Protein AF-A0A3C0ABP6-F1 (afdb_monomer_lite)

Foldseek 3Di:
DDPPPPPPPPPVVVVVVCVVVVVVVVVVLVVQLVVLCVPPNPVSNVVSVVVVVVVVVLVVPDDPVLLQVLLVVLLVVLVVVPLVCLVVVLVVLLVCVVVVLVPPPPDPLVSLVVLVVSLVCSLVVSLVVSLVCSVVVVVVVCVVVVVVVVVVVPPRDPVSNVSSNVNSSVVSSVVSSVVSVVVSVVSSVVPDDPVCVVPVPDPDD

Secondary structure (DSSP, 8-state):
---------HHHHHHHHHHHHHHHHHHHHHHHHHHHHHHHTHHHHHHHHHHHHHHHHHHHT--HHHHHHHHHHHHHHHHHTTTTHHHHHHHHHHHHHHHHHTT-TT-HHHHHHHHHHHHHHHHHHHHHHHHHHHHHHHHHHHHHTTHHHHHTTS---HHHHHHHHHHHHHHHHHHHHHHHHHHHHHHHHHHS-GGGGGGGS----

pLDDT: mean 79.73, std 11.45, range [45.19, 94.5]

Radius of gyration: 25.11 Å; chains: 1; bounding box: 63×34×66 Å

Structure (mmCIF, N/CA/C/O backbone):
data_AF-A0A3C0ABP6-F1
#
_entry.id   AF-A0A3C0ABP6-F1
#
loop_
_atom_site.group_PDB
_atom_site.id
_atom_site.type_symbol
_atom_site.label_atom_id
_atom_site.label_alt_id
_atom_site.label_comp_id
_atom_site.label_asym_id
_atom_site.label_entity_id
_atom_site.label_seq_id
_atom_site.pdbx_PDB_ins_code
_atom_site.Cartn_x
_atom_site.Cartn_y
_atom_site.Cartn_z
_atom_site.occupancy
_atom_site.B_iso_or_equiv
_atom_site.auth_seq_id
_atom_site.auth_comp_id
_atom_site.auth_asym_id
_atom_site.auth_atom_id
_atom_site.pdbx_PDB_model_num
ATOM 1 N N . MET A 1 1 ? 37.207 -9.984 6.439 1.00 49.84 1 MET A N 1
ATOM 2 C CA . MET A 1 1 ? 35.940 -10.000 7.195 1.00 49.84 1 MET A CA 1
ATOM 3 C C . MET A 1 1 ? 35.280 -11.334 6.900 1.00 49.84 1 MET A C 1
ATOM 5 O O . MET A 1 1 ? 34.775 -11.505 5.799 1.00 49.84 1 MET A O 1
ATOM 9 N N . SER A 1 2 ? 35.429 -12.312 7.795 1.00 53.16 2 SER A N 1
ATOM 10 C CA . SER A 1 2 ? 34.732 -13.595 7.687 1.00 53.16 2 SER A CA 1
ATOM 11 C C . SER A 1 2 ? 33.245 -13.332 7.903 1.00 53.16 2 SER A C 1
ATOM 13 O O . SER A 1 2 ? 32.841 -12.839 8.953 1.00 53.16 2 SER A O 1
ATOM 15 N N . PHE A 1 3 ? 32.440 -13.570 6.872 1.00 58.81 3 PHE A N 1
ATOM 16 C CA . PHE A 1 3 ? 30.996 -13.638 7.028 1.00 58.81 3 PHE A CA 1
ATOM 17 C C . PHE A 1 3 ? 30.704 -14.966 7.717 1.00 58.81 3 PHE A C 1
ATOM 19 O O . PHE A 1 3 ? 30.681 -15.997 7.055 1.00 58.81 3 PHE A O 1
ATOM 26 N N . ASP A 1 4 ? 30.544 -14.941 9.037 1.00 69.81 4 ASP A N 1
ATOM 27 C CA . ASP A 1 4 ? 29.906 -16.031 9.768 1.00 69.81 4 ASP A CA 1
ATOM 28 C C . ASP A 1 4 ? 28.390 -15.833 9.631 1.00 69.81 4 ASP A C 1
ATOM 30 O O . ASP A 1 4 ? 27.839 -14.906 10.237 1.00 69.81 4 ASP A O 1
ATOM 34 N N . PRO A 1 5 ? 27.688 -16.621 8.793 1.00 69.69 5 PRO A N 1
ATOM 35 C CA . PRO A 1 5 ? 26.242 -16.546 8.712 1.00 69.69 5 PRO A CA 1
ATOM 36 C C . PRO A 1 5 ? 25.673 -17.084 10.022 1.00 69.69 5 PRO A C 1
ATOM 38 O O . PRO A 1 5 ? 25.589 -18.291 10.235 1.00 69.69 5 PRO A O 1
ATOM 41 N N . ILE A 1 6 ? 25.288 -16.174 10.914 1.00 73.44 6 ILE A N 1
ATOM 42 C CA . ILE A 1 6 ? 24.495 -16.512 12.092 1.00 73.44 6 ILE A CA 1
ATOM 43 C C . ILE A 1 6 ? 23.168 -17.058 11.542 1.00 73.44 6 ILE A C 1
ATOM 45 O O . ILE A 1 6 ? 22.459 -16.312 10.856 1.00 73.44 6 ILE A O 1
ATOM 49 N N . PRO A 1 7 ? 22.831 -18.343 11.750 1.00 75.12 7 PRO A N 1
ATOM 50 C CA . PRO A 1 7 ? 21.585 -18.886 11.236 1.00 75.12 7 PRO A CA 1
ATOM 51 C C . PRO A 1 7 ? 20.428 -18.097 11.853 1.00 75.12 7 PRO A C 1
ATOM 53 O O . PRO A 1 7 ? 20.346 -17.952 13.072 1.00 75.12 7 PRO A O 1
ATOM 56 N N . TYR A 1 8 ? 19.563 -17.537 11.004 1.00 72.38 8 TYR A N 1
ATOM 57 C CA . TYR A 1 8 ? 18.407 -16.771 11.456 1.00 72.38 8 TYR A CA 1
ATOM 58 C C . TYR A 1 8 ? 17.439 -17.711 12.173 1.00 72.38 8 TYR A C 1
ATOM 60 O O . TYR A 1 8 ? 16.709 -18.482 11.545 1.00 72.38 8 TYR A O 1
ATOM 68 N N . ASP A 1 9 ? 17.450 -17.657 13.501 1.00 82.94 9 ASP A N 1
ATOM 69 C CA . ASP A 1 9 ? 16.538 -18.431 14.324 1.00 82.94 9 ASP A CA 1
ATOM 70 C C . ASP A 1 9 ? 15.144 -17.786 14.298 1.00 82.94 9 ASP A C 1
ATOM 72 O O . ASP A 1 9 ? 14.801 -16.899 15.088 1.00 82.94 9 ASP A O 1
ATOM 76 N N . THR A 1 10 ? 14.343 -18.228 13.328 1.00 84.38 10 THR A N 1
ATOM 77 C CA . THR A 1 10 ? 12.947 -17.801 13.140 1.00 84.38 10 THR A CA 1
ATOM 78 C C . THR A 1 10 ? 12.107 -17.942 14.411 1.00 84.38 10 THR A C 1
ATOM 80 O O . THR A 1 10 ? 11.195 -17.142 14.628 1.00 84.38 10 THR A O 1
ATOM 83 N N . PHE A 1 11 ? 12.421 -18.918 15.270 1.00 86.50 11 PHE A N 1
ATOM 84 C CA . PHE A 1 11 ? 11.674 -19.182 16.493 1.00 86.50 11 PHE A CA 1
ATOM 85 C C . PHE A 1 11 ? 11.933 -18.103 17.549 1.00 86.50 11 PHE A C 1
ATOM 87 O O . PHE A 1 11 ? 10.991 -17.539 18.109 1.00 86.50 11 PHE A O 1
ATOM 94 N N . SER A 1 12 ? 13.201 -17.741 17.755 1.00 84.44 12 SER A N 1
ATOM 95 C CA . SER A 1 12 ? 13.585 -16.644 18.650 1.00 84.44 12 SER A CA 1
ATOM 96 C C . SER A 1 12 ? 13.002 -15.302 18.186 1.00 84.44 12 SER A C 1
ATOM 98 O O . SER A 1 12 ? 12.397 -14.565 18.972 1.00 84.44 12 SER A O 1
ATOM 100 N N . ALA A 1 13 ? 13.073 -15.014 16.882 1.00 85.94 13 ALA A N 1
ATOM 101 C CA . ALA A 1 13 ? 12.488 -13.803 16.306 1.00 85.94 13 ALA A CA 1
ATOM 102 C C . ALA A 1 13 ? 10.964 -13.722 16.519 1.00 85.94 13 ALA A C 1
ATOM 104 O O . ALA A 1 13 ? 10.437 -12.656 16.846 1.00 85.94 13 ALA A O 1
ATOM 105 N N . PHE A 1 14 ? 10.256 -14.848 16.392 1.00 89.25 14 PHE A N 1
ATOM 106 C CA . PHE A 1 14 ? 8.817 -14.917 16.637 1.00 89.25 14 PHE A CA 1
ATOM 107 C C . PHE A 1 14 ? 8.457 -14.625 18.104 1.00 89.25 14 PHE A C 1
ATOM 109 O O . PHE A 1 14 ? 7.512 -13.880 18.368 1.00 89.25 14 PHE A O 1
ATOM 116 N N . ILE A 1 15 ? 9.233 -15.136 19.065 1.00 89.25 15 ILE A N 1
ATOM 117 C CA . ILE A 1 15 ? 9.029 -14.862 20.499 1.00 89.25 15 ILE A CA 1
ATOM 118 C C . ILE A 1 15 ? 9.277 -13.381 20.823 1.00 89.25 15 ILE A C 1
ATOM 120 O O . ILE A 1 15 ? 8.501 -12.759 21.557 1.00 89.25 15 ILE A O 1
ATOM 124 N N . HIS A 1 16 ? 10.326 -12.782 20.255 1.00 89.31 16 HIS A N 1
ATOM 125 C CA . HIS A 1 16 ? 10.584 -11.350 20.412 1.00 89.31 16 HIS A CA 1
ATOM 126 C C . HIS A 1 16 ? 9.452 -10.501 19.827 1.00 89.31 16 HIS A C 1
ATOM 128 O O . HIS A 1 16 ? 8.981 -9.573 20.482 1.00 89.31 16 HIS A O 1
ATOM 134 N N . PHE A 1 17 ? 8.947 -10.859 18.646 1.00 88.69 17 PHE A N 1
ATOM 135 C CA . PHE A 1 17 ? 7.786 -10.194 18.062 1.00 88.69 17 PHE A CA 1
ATOM 136 C C . PHE A 1 17 ? 6.551 -10.307 18.967 1.00 88.69 17 PHE A C 1
ATOM 138 O O . PHE A 1 17 ? 5.893 -9.303 19.237 1.00 88.69 17 PHE A O 1
ATOM 145 N N . LEU A 1 18 ? 6.267 -11.502 19.496 1.00 91.94 18 LEU A N 1
ATOM 146 C CA . LEU A 1 18 ? 5.113 -11.742 20.361 1.00 91.94 18 LEU A CA 1
ATOM 147 C C . LEU A 1 18 ? 5.196 -10.959 21.680 1.00 91.94 18 LEU A C 1
ATOM 149 O O . LEU A 1 18 ? 4.185 -10.430 22.138 1.00 91.94 18 LEU A O 1
ATOM 153 N N . SER A 1 19 ? 6.384 -10.843 22.277 1.00 88.94 19 SER A N 1
ATOM 154 C CA . SER A 1 19 ? 6.569 -10.090 23.526 1.00 88.94 19 SER A CA 1
ATOM 155 C C . SER A 1 19 ? 6.447 -8.574 23.323 1.00 88.94 19 SER A C 1
ATOM 157 O O . SER A 1 19 ? 5.793 -7.893 24.119 1.00 88.94 19 SER A O 1
ATOM 159 N N . VAL A 1 20 ? 6.986 -8.036 22.224 1.00 91.75 20 VAL A N 1
ATOM 160 C CA . VAL A 1 20 ? 6.823 -6.618 21.860 1.00 91.75 20 VAL A CA 1
ATOM 161 C C . VAL A 1 20 ? 5.361 -6.312 21.536 1.00 91.75 20 VAL A C 1
ATOM 163 O O . VAL A 1 20 ? 4.801 -5.343 22.045 1.00 91.75 20 VAL A O 1
ATOM 166 N N . PHE A 1 21 ? 4.705 -7.167 20.752 1.00 90.81 21 PHE A N 1
ATOM 167 C CA . PHE A 1 21 ? 3.294 -7.003 20.415 1.00 90.81 21 PHE A CA 1
ATOM 168 C C .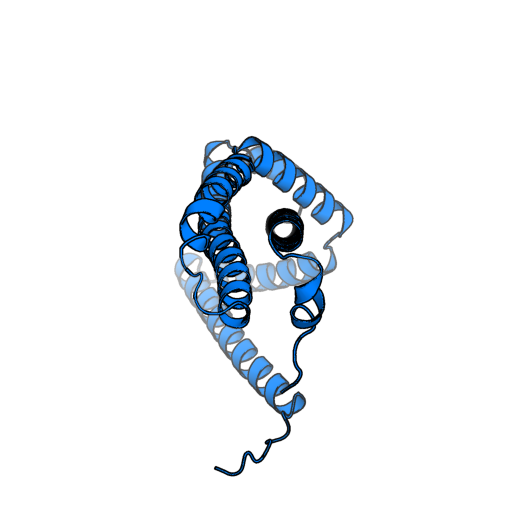 PHE A 1 21 ? 2.393 -7.100 21.655 1.00 90.81 21 PHE A C 1
ATOM 170 O O . PHE A 1 21 ? 1.531 -6.248 21.866 1.00 90.81 21 PHE A O 1
ATOM 177 N N . GLY A 1 22 ? 2.623 -8.096 22.515 1.00 89.00 22 GLY A N 1
ATOM 178 C CA . GLY A 1 22 ? 1.861 -8.295 23.747 1.00 89.00 22 GLY A CA 1
ATOM 179 C C . GLY A 1 22 ? 2.013 -7.141 24.739 1.00 89.00 22 GLY A C 1
ATOM 180 O O . GLY A 1 22 ? 1.020 -6.685 25.305 1.00 89.00 22 GLY A O 1
ATOM 181 N N . SER A 1 23 ? 3.229 -6.618 24.915 1.00 90.69 23 SER A N 1
ATOM 182 C CA . SER A 1 23 ? 3.469 -5.469 25.800 1.00 90.69 23 SER A CA 1
ATOM 183 C C . SER A 1 23 ? 2.834 -4.181 25.266 1.00 90.69 23 SER A C 1
ATOM 185 O O . SER A 1 23 ? 2.192 -3.459 26.031 1.00 90.69 23 SER A O 1
ATOM 187 N N . ALA A 1 24 ? 2.913 -3.924 23.957 1.00 89.81 24 ALA A N 1
ATOM 188 C CA . ALA A 1 24 ? 2.228 -2.795 23.330 1.00 89.81 24 ALA A CA 1
ATOM 189 C C . ALA A 1 24 ? 0.695 -2.902 23.453 1.00 89.81 24 ALA A C 1
ATOM 191 O O . ALA A 1 24 ? 0.032 -1.917 23.784 1.00 89.81 24 ALA A O 1
ATOM 192 N N . MET A 1 25 ? 0.131 -4.099 23.249 1.00 87.25 25 MET A N 1
ATOM 193 C CA . MET A 1 25 ? -1.303 -4.377 23.400 1.00 87.25 25 MET A CA 1
ATOM 194 C C . MET A 1 25 ? -1.778 -4.130 24.839 1.00 87.25 25 MET A C 1
ATOM 196 O O . MET A 1 25 ? -2.812 -3.493 25.047 1.00 87.25 25 MET A O 1
ATOM 200 N N . LEU A 1 26 ? -1.013 -4.586 25.838 1.00 88.12 26 LEU A N 1
ATOM 201 C CA . LEU A 1 26 ? -1.321 -4.350 27.251 1.00 88.12 26 LEU A CA 1
ATOM 202 C C . LEU A 1 26 ? -1.289 -2.862 27.599 1.00 88.12 26 LEU A C 1
ATOM 204 O O . LEU A 1 26 ? -2.214 -2.373 28.245 1.00 88.12 26 LEU A O 1
ATOM 208 N N . LEU A 1 27 ? -0.275 -2.128 27.134 1.00 90.44 27 LEU A N 1
ATOM 209 C CA . LEU A 1 27 ? -0.200 -0.680 27.334 1.00 90.44 27 LEU A CA 1
ATOM 210 C C . LEU A 1 27 ? -1.400 0.038 26.708 1.00 90.44 27 LEU A C 1
ATOM 212 O O . LEU A 1 27 ? -2.023 0.869 27.367 1.00 90.44 27 LEU A O 1
ATOM 216 N N . ALA A 1 28 ? -1.772 -0.311 25.476 1.00 86.50 28 ALA A N 1
ATOM 217 C CA . ALA A 1 28 ? -2.933 0.272 24.807 1.00 86.50 28 ALA A CA 1
ATOM 218 C C . ALA A 1 28 ? -4.247 -0.008 25.561 1.00 86.50 28 ALA A C 1
ATOM 220 O O . ALA A 1 28 ? -5.089 0.885 25.688 1.00 86.50 28 ALA A O 1
ATOM 221 N N . LEU A 1 29 ? -4.408 -1.219 26.104 1.00 86.94 29 LEU A N 1
ATOM 222 C CA . LEU A 1 29 ? -5.577 -1.604 26.897 1.00 86.94 29 LEU A CA 1
ATOM 223 C C . LEU A 1 29 ? -5.636 -0.822 28.213 1.00 86.94 29 LEU A C 1
ATOM 225 O O . LEU A 1 29 ? -6.688 -0.280 28.549 1.00 86.94 29 LEU A O 1
ATOM 229 N N . ILE A 1 30 ? -4.506 -0.694 28.917 1.00 86.75 30 ILE A N 1
ATOM 230 C CA . ILE A 1 30 ? -4.399 0.111 30.141 1.00 86.75 30 ILE A CA 1
ATOM 231 C C . ILE A 1 30 ? -4.773 1.568 29.853 1.00 86.75 30 ILE A C 1
ATOM 233 O O . ILE A 1 30 ? -5.582 2.143 30.578 1.00 86.75 30 ILE A O 1
ATOM 237 N N . VAL A 1 31 ? -4.255 2.154 28.769 1.00 88.75 31 VAL A N 1
ATOM 238 C CA . VAL A 1 31 ? -4.592 3.526 28.360 1.00 88.75 31 VAL A CA 1
ATOM 239 C C . VAL A 1 31 ? -6.088 3.662 28.064 1.00 88.75 31 VAL A C 1
ATOM 241 O O . VAL A 1 31 ? -6.717 4.591 28.568 1.00 88.75 31 VAL A O 1
ATOM 244 N N . CYS A 1 32 ? -6.688 2.733 27.313 1.00 83.81 32 CYS A N 1
ATOM 245 C CA . CYS A 1 32 ? -8.133 2.744 27.056 1.00 83.81 32 CYS A CA 1
ATOM 246 C C . CYS A 1 32 ? -8.958 2.631 28.342 1.00 83.81 32 CYS A C 1
ATOM 248 O O . CYS A 1 32 ? -9.973 3.313 28.470 1.00 83.81 32 CYS A O 1
ATOM 250 N N . LEU A 1 33 ? -8.526 1.810 29.301 1.00 84.94 33 LEU A N 1
ATOM 251 C CA . LEU A 1 33 ? -9.206 1.649 30.583 1.00 84.94 33 LEU A CA 1
ATOM 252 C C . LEU A 1 33 ? -9.116 2.935 31.411 1.00 84.94 33 LEU A C 1
ATOM 254 O O . LEU A 1 33 ? -10.135 3.408 31.906 1.00 84.94 33 LEU A O 1
ATOM 258 N N . ILE A 1 34 ? -7.934 3.553 31.491 1.00 85.38 34 ILE A N 1
ATOM 259 C CA . ILE A 1 34 ? -7.730 4.833 32.184 1.00 85.38 34 ILE A CA 1
ATOM 260 C C . ILE A 1 34 ? -8.599 5.929 31.554 1.00 85.38 34 ILE A C 1
ATOM 262 O O . ILE A 1 34 ? -9.354 6.597 32.259 1.00 85.38 34 ILE A O 1
ATOM 266 N N . VAL A 1 35 ? -8.554 6.090 30.228 1.00 86.19 35 VAL A N 1
ATOM 267 C CA . VAL A 1 35 ? -9.363 7.089 29.509 1.00 86.19 35 VAL A CA 1
ATOM 268 C C . VAL A 1 35 ? -10.859 6.810 29.675 1.00 86.19 35 VAL A C 1
ATOM 270 O O . VAL A 1 35 ? -11.640 7.738 29.898 1.00 86.19 35 VAL A O 1
ATOM 273 N N . GLY A 1 36 ? -11.272 5.543 29.614 1.00 82.00 36 GLY A N 1
ATOM 274 C CA . GLY A 1 36 ? -12.656 5.123 29.820 1.00 82.00 36 GLY A CA 1
ATOM 275 C C . GLY A 1 36 ? -13.165 5.465 31.220 1.00 82.00 36 GLY A C 1
ATOM 276 O O . GLY A 1 36 ? -14.252 6.026 31.359 1.00 82.00 36 GLY A O 1
ATOM 277 N N . VAL A 1 37 ? -12.358 5.207 32.252 1.00 86.75 37 VAL A N 1
ATOM 278 C CA . VAL A 1 37 ? -12.690 5.539 33.645 1.00 86.75 37 VAL A CA 1
ATOM 279 C C . VAL A 1 37 ? -12.765 7.052 33.854 1.00 86.75 37 VAL A C 1
ATOM 281 O O . VAL A 1 37 ? -13.718 7.526 34.467 1.00 86.75 37 VAL A O 1
ATOM 284 N N . ILE A 1 38 ? -11.819 7.823 33.306 1.00 86.50 38 ILE A N 1
ATOM 285 C CA . ILE A 1 38 ? -11.799 9.289 33.445 1.00 86.50 38 ILE A CA 1
ATOM 286 C C . ILE A 1 38 ? -13.002 9.937 32.746 1.00 86.50 38 ILE A C 1
ATOM 288 O O . ILE A 1 38 ? -13.596 10.869 33.280 1.00 86.50 38 ILE A O 1
ATOM 292 N N . THR A 1 39 ? -13.374 9.461 31.555 1.00 83.44 39 THR A N 1
ATOM 293 C CA . THR A 1 39 ? -14.432 10.096 30.748 1.00 83.44 39 THR A CA 1
ATOM 294 C C . THR A 1 39 ? -15.846 9.638 31.105 1.00 83.44 39 THR A C 1
ATOM 296 O O . THR A 1 39 ? -16.781 10.427 30.987 1.00 83.44 39 THR A O 1
ATOM 299 N N . ARG A 1 40 ? -16.035 8.373 31.512 1.00 78.69 40 ARG A N 1
ATOM 300 C CA . ARG A 1 40 ? -17.364 7.751 31.698 1.00 78.69 40 ARG A CA 1
ATOM 301 C C . ARG A 1 40 ? -17.573 7.100 33.071 1.00 78.69 40 ARG A C 1
ATOM 303 O O . ARG A 1 40 ? -18.635 6.520 33.310 1.00 78.69 40 ARG A O 1
ATOM 310 N N . GLY A 1 41 ? -16.598 7.182 33.979 1.00 82.19 41 GLY A N 1
ATOM 311 C CA . GLY A 1 41 ? -16.673 6.573 35.308 1.00 82.19 41 GLY A CA 1
ATOM 312 C C . GLY A 1 41 ? -16.725 5.042 35.252 1.00 82.19 41 GLY A C 1
ATOM 313 O O . GLY A 1 41 ? -16.055 4.408 34.440 1.00 82.19 41 GLY A O 1
ATOM 314 N N . THR A 1 42 ? -17.552 4.422 36.097 1.00 77.31 42 THR A N 1
ATOM 315 C CA . THR A 1 42 ? -17.663 2.951 36.210 1.00 77.31 42 THR A CA 1
ATOM 316 C C . THR A 1 42 ? -18.210 2.273 34.951 1.00 77.31 42 THR A C 1
ATOM 318 O O . THR A 1 42 ? -17.848 1.132 34.666 1.00 77.31 42 THR A O 1
ATOM 321 N N . LYS A 1 43 ? -19.011 2.984 34.144 1.00 79.62 43 LYS A N 1
ATOM 322 C CA . LYS A 1 43 ? -19.507 2.494 32.845 1.00 79.62 43 LYS A CA 1
ATOM 323 C C . LYS A 1 43 ? -18.402 2.395 31.788 1.00 79.62 43 LYS A C 1
ATOM 325 O O . LYS A 1 43 ? -18.514 1.606 30.857 1.00 79.62 43 LYS A O 1
ATOM 330 N N . GLY A 1 44 ? -17.308 3.142 31.950 1.00 76.31 44 GLY A N 1
ATOM 331 C CA . GLY A 1 44 ? -16.158 3.062 31.050 1.00 76.31 44 GLY A CA 1
ATOM 332 C C . GLY A 1 44 ? -15.463 1.699 31.087 1.00 76.31 44 GLY A C 1
ATOM 333 O O . GLY A 1 44 ? -14.974 1.239 30.062 1.00 76.31 44 GLY A O 1
ATOM 334 N N . ILE A 1 45 ? -15.472 1.014 32.236 1.00 78.94 45 ILE A N 1
ATOM 335 C CA . ILE A 1 45 ? -14.880 -0.326 32.364 1.00 78.94 45 ILE A CA 1
ATOM 336 C C . ILE A 1 45 ? -15.712 -1.348 31.583 1.00 78.94 45 ILE A C 1
ATOM 338 O O . ILE A 1 45 ? -15.162 -2.123 30.802 1.00 78.94 45 ILE A O 1
ATOM 342 N N . THR A 1 46 ? -17.039 -1.327 31.745 1.00 80.81 46 THR A N 1
ATOM 343 C CA . THR A 1 46 ? -17.934 -2.239 31.019 1.00 80.81 46 THR A CA 1
ATOM 344 C C . THR A 1 46 ? -17.893 -2.002 29.513 1.00 80.81 46 THR A C 1
ATOM 346 O O . THR A 1 46 ? -17.878 -2.969 28.757 1.00 80.81 46 THR A O 1
ATOM 349 N N . ASP A 1 47 ? -17.787 -0.742 29.077 1.00 80.25 47 ASP A N 1
ATOM 350 C CA . ASP A 1 47 ? -17.649 -0.391 27.659 1.00 80.25 47 ASP A CA 1
ATOM 351 C C . ASP A 1 47 ? -16.365 -0.980 27.051 1.00 80.25 47 ASP A C 1
ATOM 353 O O . ASP A 1 47 ? -16.399 -1.505 25.941 1.00 80.25 47 ASP A O 1
ATOM 357 N N . VAL A 1 48 ? -15.236 -0.943 27.772 1.00 81.06 48 VAL A N 1
ATOM 358 C CA . VAL A 1 48 ? -13.959 -1.508 27.297 1.00 81.06 48 VAL A CA 1
ATOM 359 C C . VAL A 1 48 ? -14.030 -3.033 27.191 1.00 81.06 48 VAL A C 1
ATOM 361 O O . VAL A 1 48 ? -13.626 -3.589 26.171 1.00 81.06 48 VAL A O 1
ATOM 364 N N . PHE A 1 49 ? -14.582 -3.721 28.195 1.00 81.94 49 PHE A N 1
ATOM 365 C CA . PHE A 1 49 ? -14.752 -5.179 28.139 1.00 81.94 49 PHE A CA 1
ATOM 366 C C . PHE A 1 49 ? -15.703 -5.611 27.018 1.00 81.94 49 PHE A C 1
ATOM 368 O O . PHE A 1 49 ? -15.414 -6.572 26.303 1.00 81.94 49 PHE A O 1
ATOM 375 N N . MET A 1 50 ? -16.804 -4.883 26.826 1.00 80.75 50 MET A N 1
ATOM 376 C CA . MET A 1 50 ? -17.757 -5.163 25.755 1.00 80.75 50 MET A CA 1
ATOM 377 C C . MET A 1 50 ? -17.149 -4.873 24.378 1.00 80.75 50 MET A C 1
ATOM 379 O O . MET A 1 50 ? -17.289 -5.691 23.479 1.00 80.75 50 MET A O 1
ATOM 383 N N . ALA A 1 51 ? -16.376 -3.792 24.231 1.00 78.19 51 ALA A N 1
ATOM 384 C CA . ALA A 1 51 ? -15.658 -3.481 22.995 1.00 78.19 51 ALA A CA 1
ATOM 385 C C . ALA A 1 51 ? -14.610 -4.545 22.632 1.00 78.19 51 ALA A C 1
ATOM 387 O O . ALA A 1 51 ? -14.460 -4.878 21.456 1.00 78.19 51 ALA A O 1
ATOM 388 N N . ILE A 1 52 ? -13.905 -5.103 23.623 1.00 82.19 52 ILE A N 1
ATOM 389 C CA . ILE A 1 52 ? -12.977 -6.223 23.416 1.00 82.19 52 ILE A CA 1
ATOM 390 C C . ILE A 1 52 ? -13.747 -7.454 22.926 1.00 82.19 52 ILE A C 1
ATOM 392 O O . ILE A 1 52 ? -13.370 -8.043 21.914 1.00 82.19 52 ILE A O 1
ATOM 396 N N . GLY A 1 53 ? -14.845 -7.816 23.597 1.00 80.25 53 GLY A N 1
ATOM 397 C CA . GLY A 1 53 ? -15.698 -8.934 23.185 1.00 80.25 53 GLY A CA 1
ATOM 398 C C . GLY A 1 53 ? -16.249 -8.759 21.768 1.00 80.25 53 GLY A C 1
ATOM 399 O O . GLY A 1 53 ? -16.102 -9.648 20.930 1.00 80.25 53 GLY A O 1
ATOM 400 N N . ASP A 1 54 ? -16.791 -7.580 21.468 1.00 79.62 54 ASP A N 1
ATOM 401 C CA . ASP A 1 54 ? -17.309 -7.223 20.149 1.00 79.62 54 ASP A CA 1
ATOM 402 C C . ASP A 1 54 ? -16.220 -7.280 19.076 1.00 79.62 54 ASP A C 1
ATOM 404 O O . ASP A 1 54 ? -16.487 -7.732 17.966 1.00 79.62 54 ASP A O 1
ATOM 408 N N . PHE A 1 55 ? -14.990 -6.860 19.382 1.00 77.12 55 PHE A N 1
ATOM 409 C CA . PHE A 1 55 ? -13.867 -6.945 18.450 1.00 77.12 55 PHE A CA 1
ATOM 410 C C . PHE A 1 55 ? -13.536 -8.398 18.089 1.00 77.12 55 PHE A C 1
ATOM 412 O O . PHE A 1 55 ? -13.410 -8.723 16.906 1.00 77.12 55 PHE A O 1
ATOM 419 N N . PHE A 1 56 ? -13.452 -9.288 19.083 1.00 82.00 56 PHE A N 1
ATOM 420 C CA . PHE A 1 56 ? -13.237 -10.714 18.834 1.00 82.00 56 PHE A CA 1
ATOM 421 C C . PHE A 1 56 ? -14.399 -11.319 18.039 1.00 82.00 56 PHE A C 1
ATOM 423 O O . PHE A 1 56 ? -14.170 -11.996 17.042 1.00 82.00 56 PHE A O 1
ATOM 430 N N . VAL A 1 57 ? -15.651 -11.031 18.393 1.00 80.88 57 VAL A N 1
ATOM 431 C CA . VAL A 1 57 ? -16.810 -11.531 17.633 1.00 80.88 57 VAL A CA 1
ATOM 432 C C . VAL A 1 57 ? -16.789 -11.021 16.188 1.00 80.88 57 VAL A C 1
ATOM 434 O O . VAL A 1 57 ? -17.053 -11.791 15.263 1.00 80.88 57 VAL A O 1
ATOM 437 N N . GLN A 1 58 ? -16.426 -9.754 15.974 1.00 77.00 58 GLN A N 1
ATOM 438 C CA . GLN A 1 58 ? -16.294 -9.165 14.642 1.00 77.00 58 GLN A CA 1
ATOM 439 C C . GLN A 1 58 ? -15.204 -9.842 13.808 1.00 77.00 58 GLN A C 1
ATOM 441 O O . GLN A 1 58 ? -15.427 -10.047 12.617 1.00 77.00 58 GLN A O 1
ATOM 446 N N . ILE A 1 59 ? -14.066 -10.221 14.408 1.00 78.94 59 ILE A N 1
ATOM 447 C CA . ILE A 1 59 ? -12.982 -10.915 13.695 1.00 78.94 59 ILE A CA 1
ATOM 448 C C . ILE A 1 59 ? -13.429 -12.294 13.192 1.00 78.94 59 ILE A C 1
ATOM 450 O O . ILE A 1 59 ? -13.078 -12.690 12.083 1.00 78.94 59 ILE A O 1
ATOM 454 N N . PHE A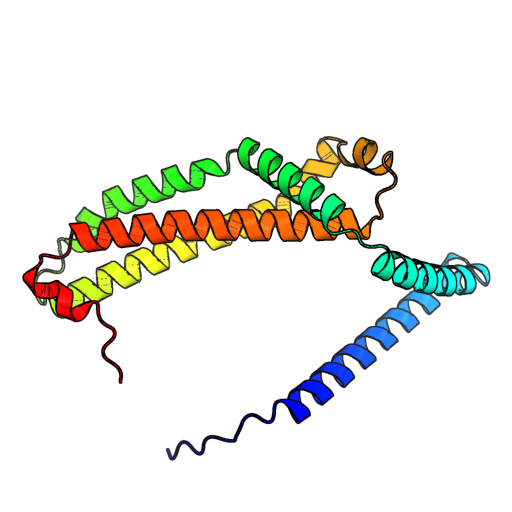 1 60 ? -14.252 -13.003 13.971 1.00 78.69 60 PHE A N 1
ATOM 455 C CA . PHE A 1 60 ? -14.749 -14.331 13.603 1.00 78.69 60 PHE A CA 1
ATOM 456 C C . PHE A 1 60 ? -15.881 -14.292 12.569 1.00 78.69 60 PHE A C 1
ATOM 458 O O . PHE A 1 60 ? -16.051 -15.249 11.819 1.00 78.69 60 PHE A O 1
ATOM 465 N N . HIS A 1 61 ? -16.627 -13.188 12.481 1.00 79.62 61 HIS A N 1
ATOM 466 C CA . HIS A 1 61 ? -17.725 -13.029 11.519 1.00 79.62 61 HIS A CA 1
ATOM 467 C C . HIS A 1 61 ? -17.319 -12.311 10.220 1.00 79.62 61 HIS A C 1
ATOM 469 O O . HIS A 1 61 ? -18.189 -11.925 9.430 1.00 79.62 61 HIS A O 1
ATOM 475 N N . LEU A 1 62 ? -16.015 -12.139 9.971 1.00 78.31 62 LEU A N 1
ATOM 476 C CA . LEU A 1 62 ? -15.510 -11.560 8.727 1.00 78.31 62 LEU A CA 1
ATOM 477 C C . LEU A 1 62 ? -15.890 -12.439 7.533 1.00 78.31 62 LEU A C 1
ATOM 479 O O . LEU A 1 62 ? -15.548 -13.618 7.474 1.00 78.31 62 LEU A O 1
ATOM 483 N N . SER A 1 63 ? -16.553 -11.852 6.535 1.00 83.00 63 SER A N 1
ATOM 484 C CA . SER A 1 63 ? -16.858 -12.571 5.297 1.00 83.00 63 SER A CA 1
ATOM 485 C C . SER A 1 63 ? -16.019 -12.062 4.124 1.00 83.00 63 SER A C 1
ATOM 487 O O . SER A 1 63 ? -16.137 -10.912 3.689 1.00 83.00 63 SER A O 1
ATOM 489 N N . CYS A 1 64 ? -15.204 -12.944 3.534 1.00 85.25 64 CYS A N 1
ATOM 490 C CA . CYS A 1 64 ? -14.362 -12.605 2.380 1.00 85.25 64 CYS A CA 1
ATOM 491 C C . CYS A 1 64 ? -15.172 -12.049 1.199 1.00 85.25 64 CYS A C 1
ATOM 493 O O . CYS A 1 64 ? -14.716 -11.150 0.496 1.00 85.25 64 CYS A O 1
ATOM 495 N N . ARG A 1 65 ? -16.407 -12.530 1.002 1.00 87.19 65 ARG A N 1
ATOM 496 C CA . ARG A 1 65 ? -17.286 -12.066 -0.081 1.00 87.19 65 ARG A CA 1
ATOM 497 C C . ARG A 1 65 ? -17.699 -10.598 0.080 1.00 87.19 65 ARG A C 1
ATOM 499 O O . ARG A 1 65 ? -17.721 -9.873 -0.915 1.00 87.19 65 ARG A O 1
ATOM 506 N N . ARG A 1 66 ? -18.013 -10.142 1.302 1.00 84.94 66 ARG A N 1
ATOM 507 C CA . ARG A 1 66 ? -18.337 -8.723 1.553 1.00 84.94 66 ARG A CA 1
ATOM 508 C C . ARG A 1 66 ? -17.103 -7.854 1.368 1.00 84.94 66 ARG A C 1
ATOM 510 O O . ARG A 1 66 ? -17.178 -6.859 0.649 1.00 84.94 66 ARG A O 1
ATOM 517 N N . ILE A 1 67 ? -15.973 -8.284 1.926 1.00 87.12 67 ILE A N 1
ATOM 518 C CA . ILE A 1 67 ? -14.684 -7.601 1.785 1.00 87.12 67 ILE A CA 1
ATOM 519 C C . ILE A 1 67 ? -14.337 -7.412 0.300 1.00 87.12 67 ILE A C 1
ATOM 521 O O . ILE A 1 67 ? -14.084 -6.287 -0.118 1.00 87.12 67 ILE A O 1
ATOM 525 N N . TRP A 1 68 ? -14.448 -8.460 -0.523 1.00 88.50 68 TRP A N 1
ATOM 526 C CA . TRP A 1 68 ? -14.203 -8.374 -1.966 1.00 88.50 68 TRP A CA 1
ATOM 527 C C . TRP A 1 68 ? -15.112 -7.357 -2.667 1.00 88.50 68 TRP A C 1
ATOM 529 O O . TRP A 1 68 ? -14.644 -6.547 -3.466 1.00 88.50 68 TRP A O 1
ATOM 539 N N . SER A 1 69 ? -16.411 -7.349 -2.347 1.00 86.25 69 SER A N 1
ATOM 540 C CA . SER A 1 69 ? -17.346 -6.383 -2.937 1.00 86.25 69 SER A CA 1
ATOM 541 C C . SER A 1 69 ? -16.988 -4.930 -2.597 1.00 86.25 69 SER A C 1
ATOM 543 O O . SER A 1 69 ? -17.084 -4.053 -3.458 1.00 86.25 69 SER A O 1
ATOM 545 N N . LEU A 1 70 ? -16.509 -4.686 -1.373 1.00 86.06 70 LEU A N 1
ATOM 546 C CA . LEU A 1 70 ? -16.032 -3.378 -0.922 1.00 86.06 70 LEU A CA 1
ATOM 547 C C . LEU A 1 70 ? -14.709 -2.999 -1.602 1.00 86.06 70 LEU A C 1
ATOM 549 O O . LEU A 1 70 ? -14.534 -1.847 -2.002 1.00 86.06 70 LEU A O 1
ATOM 553 N N . SER A 1 71 ? -13.805 -3.960 -1.801 1.00 87.50 71 SER A N 1
ATOM 554 C CA . SER A 1 71 ? -12.558 -3.748 -2.542 1.00 87.50 71 SER A CA 1
ATOM 555 C C . SER A 1 71 ? -12.819 -3.361 -3.996 1.00 87.50 71 SER A C 1
ATOM 557 O O . SER A 1 71 ? -12.264 -2.375 -4.473 1.00 87.50 71 SER A O 1
ATOM 559 N N . VAL A 1 72 ? -13.720 -4.064 -4.690 1.00 88.44 72 VAL A N 1
ATOM 560 C CA . VAL A 1 72 ? -14.096 -3.746 -6.080 1.00 88.44 72 VAL A CA 1
ATOM 561 C C . VAL A 1 72 ? -14.748 -2.367 -6.181 1.00 88.44 72 VAL A C 1
ATOM 563 O O . VAL A 1 72 ? -14.473 -1.623 -7.123 1.00 88.44 72 VAL A O 1
ATOM 566 N N . LEU A 1 73 ? -15.588 -1.999 -5.210 1.00 87.19 73 LEU A N 1
ATOM 567 C CA . LEU A 1 73 ? -16.162 -0.656 -5.143 1.00 87.19 73 LEU A CA 1
ATOM 568 C C . LEU A 1 73 ? -15.068 0.410 -4.990 1.00 87.19 73 LEU A C 1
ATOM 570 O O . LEU A 1 73 ? -15.067 1.387 -5.734 1.00 87.19 73 LEU A O 1
ATOM 574 N N . THR A 1 74 ? -14.119 0.187 -4.079 1.00 85.62 74 THR A N 1
ATOM 575 C CA . THR A 1 74 ? -12.986 1.097 -3.849 1.00 85.62 74 THR A CA 1
ATOM 576 C C . THR A 1 74 ? -12.157 1.273 -5.123 1.00 85.62 74 THR A C 1
ATOM 578 O O . THR A 1 74 ? -11.872 2.399 -5.512 1.00 85.62 74 THR A O 1
ATOM 581 N N . ILE A 1 75 ? -11.857 0.184 -5.840 1.00 86.31 75 ILE A N 1
ATOM 582 C CA . ILE A 1 75 ? -11.126 0.228 -7.118 1.00 86.31 75 ILE A CA 1
ATOM 583 C C . ILE A 1 75 ? -11.858 1.097 -8.150 1.00 86.31 75 ILE A C 1
ATOM 585 O O . ILE A 1 75 ? -11.238 1.929 -8.811 1.00 86.31 75 ILE A O 1
ATOM 589 N N . ARG A 1 76 ? -13.180 0.936 -8.289 1.00 86.69 76 ARG A N 1
ATOM 590 C CA . ARG A 1 76 ? -13.984 1.739 -9.228 1.00 86.69 76 ARG A CA 1
ATOM 591 C C . ARG A 1 76 ? -13.979 3.222 -8.866 1.00 86.69 76 ARG A C 1
ATOM 593 O O . ARG A 1 76 ? -13.896 4.060 -9.762 1.00 86.69 76 ARG A O 1
ATOM 600 N N . GLU A 1 77 ? -14.041 3.535 -7.577 1.00 84.25 77 GLU A N 1
ATOM 601 C CA . GLU A 1 77 ? -13.963 4.911 -7.089 1.00 84.25 77 GLU A CA 1
ATOM 602 C C . GLU A 1 77 ? -12.599 5.532 -7.414 1.00 84.25 77 GLU A C 1
ATOM 604 O O . GLU A 1 77 ? -12.527 6.589 -8.038 1.00 84.25 77 GLU A O 1
ATOM 609 N N . SER A 1 78 ? -11.509 4.832 -7.091 1.00 81.88 78 SER A N 1
ATOM 610 C CA . SER A 1 78 ? -10.145 5.299 -7.358 1.00 81.88 78 SER A CA 1
ATOM 611 C C . SER A 1 78 ? -9.868 5.506 -8.847 1.00 81.88 78 SER A C 1
ATOM 613 O O . SER A 1 78 ? -9.203 6.469 -9.227 1.00 81.88 78 SER A O 1
ATOM 615 N N . LEU A 1 79 ? -10.414 4.650 -9.717 1.00 82.56 79 LEU A N 1
ATOM 616 C CA . LEU A 1 79 ? -10.294 4.820 -11.168 1.00 82.56 79 LEU A CA 1
ATOM 617 C C . LEU A 1 79 ? -10.975 6.103 -11.667 1.00 82.56 79 LEU A C 1
ATOM 619 O O . LEU A 1 79 ? -10.458 6.757 -12.574 1.00 82.56 79 LEU A O 1
ATOM 623 N N . ARG A 1 80 ? -12.094 6.508 -11.055 1.00 80.69 80 ARG A N 1
ATOM 624 C CA . ARG A 1 80 ? -12.801 7.750 -11.404 1.00 80.69 80 ARG A CA 1
ATOM 625 C C . ARG A 1 80 ? -12.045 9.003 -10.958 1.00 80.69 80 ARG A C 1
ATOM 627 O O . ARG A 1 80 ? -12.158 10.045 -11.601 1.00 80.69 80 ARG A O 1
ATOM 634 N N . GLN A 1 81 ? -11.219 8.902 -9.920 1.00 77.38 81 GLN A N 1
ATOM 635 C CA . GLN A 1 81 ? -10.412 10.000 -9.375 1.00 77.38 81 GLN A CA 1
ATOM 636 C C . GLN A 1 81 ? -9.176 10.351 -10.222 1.00 77.38 81 GLN A C 1
ATOM 638 O O . GLN A 1 81 ? -8.215 10.921 -9.716 1.00 77.38 81 GLN A O 1
ATOM 643 N N . LYS A 1 82 ? -9.186 10.042 -11.527 1.00 78.38 82 LYS A N 1
ATOM 644 C CA . LYS A 1 82 ? -8.110 10.400 -12.466 1.00 78.38 82 LYS A CA 1
ATOM 645 C C . LYS A 1 82 ? -6.745 9.776 -12.126 1.00 78.38 82 LYS A C 1
ATOM 647 O O . LYS A 1 82 ? -5.723 10.240 -12.621 1.00 78.38 82 LYS A O 1
ATOM 652 N N . ILE A 1 83 ? -6.709 8.661 -11.390 1.00 78.81 83 ILE A N 1
ATOM 653 C CA . ILE A 1 83 ? -5.466 7.905 -11.145 1.00 78.81 83 ILE A CA 1
ATOM 654 C C . ILE A 1 83 ? -4.796 7.444 -12.452 1.00 78.81 83 ILE A C 1
ATOM 656 O O . ILE A 1 83 ? -3.589 7.253 -12.511 1.00 78.81 83 ILE A O 1
ATOM 660 N N . LEU A 1 84 ? -5.558 7.325 -13.543 1.00 80.38 84 LEU A N 1
ATOM 661 C CA . LEU A 1 84 ? -5.029 6.952 -14.856 1.00 80.38 84 LEU A CA 1
ATOM 662 C C . LEU A 1 84 ? -4.054 7.988 -15.448 1.00 80.38 84 LEU A C 1
ATOM 664 O O . LEU A 1 84 ? -3.284 7.641 -16.341 1.00 80.38 84 LEU A O 1
ATOM 668 N N . PHE A 1 85 ? -4.015 9.226 -14.937 1.00 85.50 85 PHE A N 1
ATOM 669 C CA . PHE A 1 85 ? -3.038 10.239 -15.367 1.00 85.50 85 PHE A CA 1
ATOM 670 C C . PHE A 1 85 ? -1.588 9.834 -15.078 1.00 85.50 85 PHE A C 1
ATOM 672 O O . PHE A 1 85 ? -0.673 10.283 -15.764 1.00 85.50 85 PHE A O 1
ATOM 679 N N . VAL A 1 86 ? -1.382 8.929 -14.124 1.00 85.62 86 VAL A N 1
ATOM 680 C CA . VAL A 1 86 ? -0.088 8.311 -13.814 1.00 85.62 86 VAL A CA 1
ATOM 681 C C . VAL A 1 86 ? 0.535 7.691 -15.067 1.00 85.62 86 VAL A C 1
ATOM 683 O O . VAL A 1 86 ? 1.714 7.901 -15.340 1.00 85.62 86 VAL A O 1
ATOM 686 N N . PHE A 1 87 ? -0.268 7.001 -15.884 1.00 87.38 87 PHE A N 1
ATOM 687 C CA . PHE A 1 87 ? 0.202 6.392 -17.129 1.00 87.38 87 PHE A CA 1
ATOM 688 C C . PHE A 1 87 ? 0.602 7.430 -18.179 1.00 87.38 87 PHE A C 1
ATOM 690 O O . PHE A 1 87 ? 1.525 7.187 -18.950 1.00 87.38 87 PHE A O 1
ATOM 697 N N . ILE A 1 88 ? -0.050 8.595 -18.190 1.00 89.56 88 ILE A N 1
ATOM 698 C CA . ILE A 1 88 ? 0.299 9.694 -19.098 1.00 89.56 88 ILE A CA 1
ATOM 699 C C . ILE A 1 88 ? 1.670 10.254 -18.717 1.00 89.56 88 ILE A C 1
ATOM 701 O O . ILE A 1 88 ? 2.544 10.361 -19.572 1.00 89.56 88 ILE A O 1
ATOM 705 N N . ILE A 1 89 ? 1.884 10.553 -17.431 1.00 90.19 89 ILE A N 1
ATOM 706 C CA . ILE A 1 89 ? 3.176 11.051 -16.935 1.00 90.19 89 ILE A CA 1
ATOM 707 C C . ILE A 1 89 ? 4.279 10.025 -17.219 1.00 90.19 89 ILE A C 1
ATOM 709 O O . ILE A 1 89 ? 5.349 10.384 -17.707 1.00 90.19 89 ILE A O 1
ATOM 713 N N . PHE A 1 90 ? 3.998 8.743 -16.980 1.00 89.75 90 PHE A N 1
ATOM 714 C CA . PHE A 1 90 ? 4.919 7.651 -17.278 1.00 89.75 90 PHE A CA 1
ATOM 715 C C . PHE A 1 90 ? 5.280 7.577 -18.769 1.00 89.75 90 PHE A C 1
ATOM 717 O O . PHE A 1 90 ? 6.458 7.497 -19.112 1.00 89.75 90 PHE A O 1
ATOM 724 N N . ALA A 1 91 ? 4.291 7.663 -19.662 1.00 88.06 91 ALA A N 1
ATOM 725 C CA . ALA A 1 91 ? 4.516 7.642 -21.105 1.00 88.06 91 ALA A CA 1
ATOM 726 C C . ALA A 1 91 ? 5.365 8.834 -21.576 1.00 88.06 91 ALA A C 1
ATOM 728 O O . ALA A 1 91 ? 6.300 8.653 -22.356 1.00 88.06 91 ALA A O 1
ATOM 729 N N . VAL A 1 92 ? 5.081 10.039 -21.069 1.00 89.94 92 VAL A N 1
ATOM 730 C CA . VAL A 1 92 ? 5.863 11.247 -21.373 1.00 89.94 92 VAL A CA 1
ATOM 731 C C . VAL A 1 92 ? 7.311 11.079 -20.915 1.00 89.94 92 VAL A C 1
ATOM 733 O O . VAL A 1 92 ? 8.230 11.327 -21.691 1.00 89.94 92 VAL A O 1
ATOM 736 N N . LEU A 1 93 ? 7.534 10.592 -19.694 1.00 88.94 93 LEU A N 1
ATOM 737 C CA . LEU A 1 93 ? 8.874 10.363 -19.150 1.00 88.94 93 LEU A CA 1
ATOM 738 C C . LEU A 1 93 ? 9.689 9.392 -20.023 1.00 88.94 93 LEU A C 1
ATOM 740 O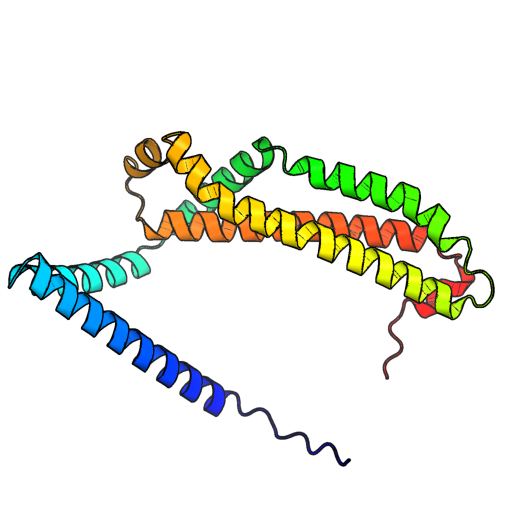 O . LEU A 1 93 ? 10.856 9.649 -20.314 1.00 88.94 93 LEU A O 1
ATOM 744 N N . PHE A 1 94 ? 9.063 8.319 -20.509 1.00 84.88 94 PHE A N 1
ATOM 745 C CA . PHE A 1 94 ? 9.703 7.339 -21.395 1.00 84.88 94 PHE A CA 1
ATOM 746 C C . PHE A 1 94 ? 9.972 7.870 -22.806 1.00 84.88 94 PHE A C 1
ATOM 748 O O . PHE A 1 94 ? 10.921 7.429 -23.456 1.00 84.88 94 PHE A O 1
ATOM 755 N N . MET A 1 95 ? 9.176 8.831 -23.278 1.00 85.19 95 MET A N 1
ATOM 756 C CA . MET A 1 95 ? 9.437 9.518 -24.542 1.00 85.19 95 MET A CA 1
ATOM 757 C C . MET A 1 95 ? 10.751 10.311 -24.479 1.00 85.19 95 MET A C 1
ATOM 759 O O . MET A 1 95 ? 11.532 10.277 -25.426 1.00 85.19 95 MET A O 1
ATOM 763 N N . PHE A 1 96 ? 11.032 10.965 -23.348 1.00 83.38 96 PHE A N 1
ATOM 764 C CA . PHE A 1 96 ? 12.284 11.701 -23.138 1.00 83.38 96 PHE A CA 1
ATOM 765 C C . PHE A 1 96 ? 13.473 10.797 -22.793 1.00 83.38 96 PHE A C 1
ATOM 767 O O . PHE A 1 96 ? 14.614 11.143 -23.097 1.00 83.38 96 PHE A O 1
ATOM 774 N N . ALA A 1 97 ? 13.226 9.628 -22.203 1.00 80.94 97 ALA A N 1
ATOM 775 C CA . ALA A 1 97 ?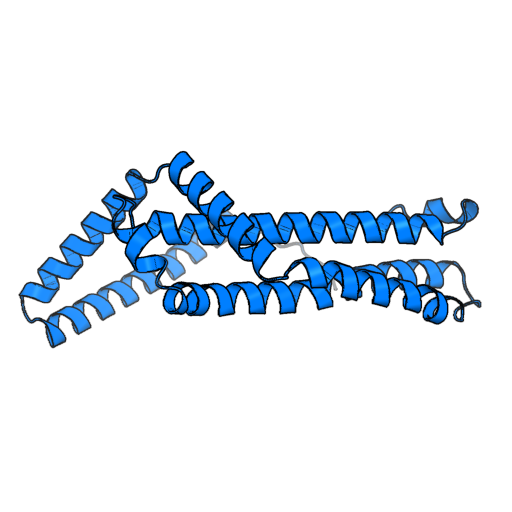 14.271 8.694 -21.789 1.00 80.94 97 ALA A CA 1
ATOM 776 C C . ALA A 1 97 ? 15.211 8.278 -22.934 1.00 80.94 97 ALA A C 1
ATOM 778 O O . ALA A 1 97 ? 16.423 8.202 -22.738 1.00 80.94 97 ALA A O 1
ATOM 779 N N . GLY A 1 98 ? 14.668 8.078 -24.141 1.00 73.38 98 GLY A N 1
ATOM 780 C CA . GLY A 1 98 ? 15.465 7.717 -25.318 1.00 73.38 98 GLY A CA 1
ATOM 781 C C . GLY A 1 98 ? 16.487 8.788 -25.717 1.00 73.38 98 GLY A C 1
ATOM 782 O O . GLY A 1 98 ? 17.550 8.452 -26.229 1.00 73.38 98 GLY A O 1
ATOM 783 N N . TRP A 1 99 ? 16.207 10.065 -25.434 1.00 71.75 99 TRP A N 1
ATOM 784 C CA . TRP A 1 99 ? 17.131 11.165 -25.723 1.00 71.75 99 TRP A CA 1
ATOM 785 C C . TRP A 1 99 ? 18.247 11.283 -24.677 1.00 71.75 99 TRP A C 1
ATOM 787 O O . TRP A 1 99 ? 19.394 11.563 -25.019 1.00 71.75 99 TRP A O 1
ATOM 797 N N . PHE A 1 100 ? 17.938 11.017 -23.405 1.00 70.06 100 PHE A N 1
ATOM 798 C CA . PHE A 1 100 ? 18.933 11.054 -22.330 1.00 70.06 100 PHE A CA 1
ATOM 799 C C . PHE A 1 100 ? 19.918 9.878 -22.386 1.00 70.06 100 PHE A C 1
ATOM 801 O O . PHE A 1 100 ? 21.077 10.044 -22.011 1.00 70.06 100 PHE A O 1
ATOM 808 N N . LEU A 1 101 ? 19.493 8.705 -22.870 1.00 69.19 101 LEU A N 1
ATOM 809 C CA . LEU A 1 101 ? 20.342 7.506 -22.892 1.00 69.19 101 LEU A CA 1
ATOM 810 C C . LEU A 1 101 ? 21.115 7.289 -24.204 1.00 69.19 101 LEU A C 1
ATOM 812 O O . LEU A 1 101 ? 22.046 6.480 -24.235 1.00 69.19 101 LEU A O 1
ATOM 816 N N . SER A 1 102 ? 20.819 8.047 -25.267 1.00 61.50 102 SER A N 1
ATOM 817 C CA . SER A 1 102 ? 21.575 7.983 -26.527 1.00 61.50 102 SER A CA 1
ATOM 818 C C . SER A 1 102 ? 22.991 8.577 -26.443 1.00 61.50 102 SER A C 1
ATOM 820 O O . SER A 1 102 ? 23.806 8.310 -27.319 1.00 61.50 102 SER A O 1
ATOM 822 N N . GLY A 1 103 ? 23.306 9.371 -25.410 1.00 57.75 103 GLY A N 1
ATOM 823 C CA . GLY A 1 103 ? 24.611 10.037 -25.251 1.00 57.75 103 GLY A CA 1
ATOM 824 C C . GLY A 1 103 ? 25.714 9.207 -24.575 1.00 57.75 103 GLY A C 1
ATOM 825 O O . GLY A 1 103 ? 26.869 9.619 -24.583 1.00 57.75 103 GLY A O 1
ATOM 826 N N . ALA A 1 104 ? 25.396 8.045 -23.994 1.00 56.28 104 ALA A N 1
ATOM 827 C CA . ALA A 1 104 ? 26.331 7.224 -23.210 1.00 56.28 104 ALA A CA 1
ATOM 828 C C . ALA A 1 104 ? 27.056 6.153 -24.061 1.00 56.28 104 ALA A C 1
ATOM 830 O O . ALA A 1 104 ? 27.083 4.976 -23.705 1.00 56.28 104 ALA A O 1
ATOM 831 N N . ALA A 1 105 ? 27.589 6.545 -25.222 1.00 53.84 105 ALA A N 1
ATOM 832 C CA . ALA A 1 105 ? 27.994 5.630 -26.299 1.00 53.84 105 ALA A CA 1
ATOM 833 C C . ALA A 1 105 ? 29.359 4.921 -26.128 1.00 53.84 105 ALA A C 1
ATOM 835 O O . ALA A 1 105 ? 29.721 4.116 -26.981 1.00 53.84 105 ALA A O 1
ATOM 836 N N . ASP A 1 106 ? 30.108 5.156 -25.046 1.00 57.75 106 ASP A N 1
ATOM 837 C CA . ASP A 1 106 ? 31.492 4.657 -24.952 1.00 57.75 106 ASP A CA 1
ATOM 838 C C . ASP A 1 106 ? 31.627 3.206 -24.452 1.00 57.75 106 ASP A C 1
ATOM 840 O O . ASP A 1 106 ? 32.667 2.582 -24.674 1.00 57.75 106 ASP A O 1
ATOM 844 N N . ARG A 1 107 ? 30.610 2.629 -23.782 1.00 61.44 107 ARG A N 1
ATOM 845 C CA . ARG A 1 107 ? 30.640 1.229 -23.295 1.00 61.44 107 ARG A CA 1
ATOM 846 C C . ARG A 1 107 ? 29.252 0.559 -23.299 1.00 61.44 107 ARG A C 1
ATOM 848 O O . ARG A 1 107 ? 28.396 0.970 -22.515 1.00 61.44 107 ARG A O 1
ATOM 855 N N . PRO A 1 108 ? 29.032 -0.518 -24.084 1.00 65.12 108 PRO A N 1
ATOM 856 C CA . PRO A 1 108 ? 27.717 -1.159 -24.220 1.00 65.12 108 PRO A CA 1
ATOM 857 C C . PRO A 1 108 ? 27.208 -1.803 -22.917 1.00 65.12 108 PRO A C 1
ATOM 859 O O . PRO A 1 108 ? 26.012 -1.752 -22.637 1.00 65.12 108 PRO A O 1
ATOM 862 N N . ASP A 1 109 ? 28.105 -2.333 -22.081 1.00 64.75 109 ASP A N 1
ATOM 863 C CA . ASP A 1 109 ? 27.744 -3.001 -20.819 1.00 64.75 109 ASP A CA 1
ATOM 864 C C . ASP A 1 109 ? 27.177 -2.019 -19.772 1.00 64.75 109 ASP A C 1
ATOM 866 O O . ASP A 1 109 ? 26.244 -2.341 -19.036 1.00 64.75 109 ASP A O 1
ATOM 870 N N . LEU A 1 110 ? 27.707 -0.789 -19.730 1.00 65.88 110 LEU A N 1
ATOM 871 C CA . LEU A 1 110 ? 27.232 0.267 -18.824 1.00 65.88 110 LEU A CA 1
ATOM 872 C C . LEU A 1 110 ? 25.895 0.861 -19.292 1.00 65.88 110 LEU A C 1
ATOM 874 O O . LEU A 1 110 ? 25.115 1.363 -18.481 1.00 65.88 110 LEU A O 1
ATOM 878 N N . GLN A 1 111 ? 25.599 0.772 -20.590 1.00 71.81 111 GLN A N 1
ATOM 879 C CA . GLN A 1 111 ? 24.373 1.315 -21.163 1.00 71.81 111 GLN A CA 1
ATOM 880 C C . GLN A 1 111 ? 23.137 0.539 -20.683 1.00 71.81 111 GLN A C 1
ATOM 882 O O . GLN A 1 111 ? 22.152 1.145 -20.268 1.00 71.81 111 GLN A O 1
ATOM 887 N N . ILE A 1 112 ? 23.199 -0.799 -20.675 1.00 73.00 112 ILE A N 1
ATOM 888 C CA . ILE A 1 112 ? 22.085 -1.677 -20.264 1.00 73.00 112 ILE A CA 1
ATOM 889 C C . ILE A 1 112 ? 21.726 -1.461 -18.794 1.00 73.00 112 ILE A C 1
ATOM 891 O O . ILE A 1 112 ? 20.546 -1.339 -18.462 1.00 73.00 112 ILE A O 1
ATOM 895 N N . GLN A 1 113 ? 22.736 -1.353 -17.928 1.00 75.69 113 GLN A N 1
ATOM 896 C CA . GLN A 1 113 ? 22.530 -1.045 -16.512 1.00 75.69 113 GLN A CA 1
ATOM 897 C C . GLN A 1 113 ? 21.841 0.311 -16.340 1.00 75.69 113 GLN A C 1
ATOM 899 O O . GLN A 1 113 ? 20.877 0.410 -15.587 1.00 75.69 113 GLN A O 1
ATOM 904 N N . SER A 1 114 ? 22.243 1.324 -17.116 1.00 80.50 114 SER A N 1
ATOM 905 C CA . SER A 1 114 ? 21.594 2.638 -17.095 1.00 80.50 114 SER A CA 1
ATOM 906 C C . SER A 1 114 ? 20.123 2.588 -17.537 1.00 80.50 114 SER A C 1
ATOM 908 O O . SER A 1 114 ? 19.283 3.212 -16.889 1.00 80.50 114 SER A O 1
ATOM 910 N N . TYR A 1 115 ? 19.775 1.807 -18.574 1.00 81.81 115 TYR A N 1
ATOM 911 C CA . TYR A 1 115 ? 18.375 1.610 -18.988 1.00 81.81 115 TYR A CA 1
ATOM 912 C C . TYR A 1 115 ? 17.540 0.962 -17.876 1.00 81.81 115 TYR A C 1
ATOM 914 O O . TYR A 1 115 ? 16.448 1.442 -17.570 1.00 81.81 115 TYR A O 1
ATOM 922 N N . ILE A 1 116 ? 18.043 -0.115 -17.265 1.00 82.94 116 ILE A N 1
ATOM 923 C CA . ILE A 1 116 ? 17.334 -0.838 -16.200 1.00 82.94 116 ILE A CA 1
ATOM 924 C C . ILE A 1 116 ? 17.160 0.061 -14.972 1.00 82.94 116 ILE A C 1
ATOM 926 O O . ILE A 1 116 ? 16.041 0.205 -14.476 1.00 82.94 116 ILE A O 1
ATOM 930 N N . ASP A 1 117 ? 18.231 0.719 -14.527 1.00 86.50 117 ASP A N 1
ATOM 931 C CA . ASP A 1 117 ? 18.205 1.623 -13.378 1.00 86.50 117 ASP A CA 1
ATOM 932 C C . ASP A 1 117 ? 17.251 2.794 -13.600 1.00 86.50 117 ASP A C 1
ATOM 934 O O . ASP A 1 117 ? 16.505 3.163 -12.692 1.00 86.50 117 ASP A O 1
ATOM 938 N N . PHE A 1 118 ? 17.234 3.368 -14.805 1.00 87.19 118 PHE A N 1
ATOM 939 C CA . PHE A 1 118 ? 16.312 4.440 -15.153 1.00 87.19 118 PHE A CA 1
ATOM 940 C C . PHE A 1 118 ? 14.855 3.976 -15.065 1.00 87.19 118 PHE A C 1
ATOM 942 O O . PHE A 1 118 ? 14.048 4.633 -14.408 1.00 87.19 118 PHE A O 1
ATOM 949 N N . VAL A 1 119 ? 14.517 2.833 -15.672 1.00 88.81 119 VAL A N 1
ATOM 950 C CA . VAL A 1 119 ? 13.152 2.285 -15.646 1.00 88.81 119 VAL A CA 1
ATOM 951 C C . VAL A 1 119 ? 12.716 1.968 -14.216 1.00 88.81 119 VAL A C 1
ATOM 953 O O . VAL A 1 119 ? 11.631 2.381 -13.803 1.00 88.81 119 VAL A O 1
ATOM 956 N N . LEU A 1 120 ? 13.557 1.286 -13.436 1.00 90.00 120 LEU A N 1
ATOM 957 C CA . LEU A 1 120 ? 13.245 0.933 -12.051 1.00 90.00 120 LEU A CA 1
ATOM 958 C C . LEU A 1 120 ? 13.082 2.175 -11.168 1.00 90.00 120 LEU A C 1
ATOM 960 O O . LEU A 1 120 ? 12.115 2.261 -10.405 1.00 90.00 120 LEU A O 1
ATOM 964 N N . LYS A 1 121 ? 13.975 3.168 -11.296 1.00 90.56 121 L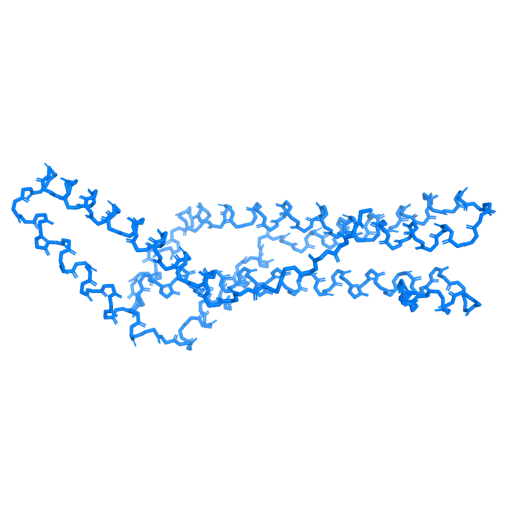YS A N 1
ATOM 965 C CA . LYS A 1 121 ? 13.857 4.438 -10.566 1.00 90.56 121 LYS A CA 1
ATOM 966 C C . LYS A 1 121 ? 12.612 5.208 -10.978 1.00 90.56 121 LYS A C 1
ATOM 968 O O . LYS A 1 121 ? 11.901 5.676 -10.097 1.00 90.56 121 LYS A O 1
ATOM 973 N N . ALA A 1 122 ? 12.314 5.296 -12.273 1.00 91.06 122 ALA A N 1
ATOM 974 C CA . ALA A 1 122 ? 11.130 5.981 -12.777 1.00 91.06 122 ALA A CA 1
ATOM 975 C C . ALA A 1 122 ? 9.838 5.357 -12.234 1.00 91.06 122 ALA A C 1
ATOM 977 O O . ALA A 1 122 ? 8.972 6.080 -11.750 1.00 91.06 122 ALA A O 1
ATOM 978 N N . ILE A 1 123 ? 9.719 4.024 -12.251 1.00 92.31 123 ILE A N 1
ATOM 979 C CA . ILE A 1 123 ? 8.555 3.328 -11.684 1.00 92.31 123 ILE A CA 1
ATOM 980 C C . ILE A 1 123 ? 8.461 3.596 -10.178 1.00 92.31 123 ILE A C 1
ATOM 982 O O . ILE A 1 123 ? 7.402 3.991 -9.695 1.00 92.31 123 ILE A O 1
ATOM 986 N N . SER A 1 124 ? 9.561 3.430 -9.439 1.00 92.12 124 SER A N 1
ATOM 987 C CA . SER A 1 124 ? 9.582 3.604 -7.983 1.00 92.12 124 SER A CA 1
ATOM 988 C C . SER A 1 124 ? 9.208 5.031 -7.562 1.00 92.12 124 SER A C 1
ATOM 990 O O . SER A 1 124 ? 8.294 5.233 -6.760 1.00 92.12 124 SER A O 1
ATOM 992 N N . TRP A 1 125 ? 9.843 6.037 -8.168 1.00 92.81 125 TRP A N 1
ATOM 993 C CA . TRP A 1 125 ? 9.589 7.448 -7.868 1.00 92.81 125 TRP A CA 1
ATOM 994 C C . TRP A 1 125 ? 8.214 7.936 -8.306 1.00 92.81 125 TRP A C 1
ATOM 996 O O . TRP A 1 125 ? 7.714 8.894 -7.728 1.00 92.81 125 TRP A O 1
ATOM 1006 N N . LEU A 1 126 ? 7.591 7.304 -9.298 1.00 91.81 126 LEU A N 1
ATOM 1007 C CA . LEU A 1 126 ? 6.242 7.662 -9.717 1.00 91.81 126 LEU A CA 1
ATOM 1008 C C . LEU A 1 126 ? 5.188 6.982 -8.830 1.00 91.81 126 LEU A C 1
ATOM 1010 O O . LEU A 1 126 ? 4.263 7.630 -8.349 1.00 91.81 126 LEU A O 1
ATOM 1014 N N . VAL A 1 127 ? 5.328 5.680 -8.568 1.00 91.69 127 VAL A N 1
ATOM 1015 C CA . VAL A 1 127 ? 4.301 4.900 -7.859 1.00 91.69 127 VAL A CA 1
ATOM 1016 C C . VAL A 1 127 ? 4.205 5.279 -6.383 1.00 91.69 127 VAL A C 1
ATOM 1018 O O . VAL A 1 127 ? 3.091 5.418 -5.880 1.00 91.69 127 VAL A O 1
ATOM 1021 N N . ILE A 1 128 ? 5.332 5.480 -5.691 1.00 92.19 128 ILE A N 1
ATOM 1022 C CA . ILE A 1 128 ? 5.348 5.799 -4.252 1.00 92.19 128 ILE A CA 1
ATOM 1023 C C . ILE A 1 128 ? 4.495 7.035 -3.911 1.00 92.19 128 ILE A C 1
ATOM 1025 O O . ILE A 1 128 ? 3.557 6.893 -3.122 1.00 92.19 128 ILE A O 1
ATOM 1029 N N . PRO A 1 129 ? 4.754 8.236 -4.471 1.00 91.50 129 PRO A N 1
ATOM 1030 C CA . PRO A 1 129 ? 4.008 9.434 -4.093 1.00 91.50 129 PRO A CA 1
ATOM 1031 C C . PRO A 1 129 ? 2.539 9.338 -4.494 1.00 91.50 129 PRO A C 1
ATOM 1033 O O . PRO A 1 129 ? 1.671 9.773 -3.746 1.00 91.50 129 PRO A O 1
ATOM 1036 N N . ILE A 1 130 ? 2.237 8.730 -5.639 1.00 88.62 130 ILE A N 1
ATOM 1037 C CA . ILE A 1 130 ? 0.862 8.565 -6.108 1.00 88.62 130 ILE A CA 1
ATOM 1038 C C . ILE A 1 130 ? 0.070 7.646 -5.182 1.00 88.62 130 ILE A C 1
ATOM 1040 O O . ILE A 1 130 ? -1.027 8.015 -4.774 1.00 88.62 130 ILE A O 1
ATOM 1044 N N . MET A 1 131 ? 0.618 6.489 -4.807 1.00 90.44 131 MET A N 1
ATOM 1045 C CA . MET A 1 131 ? -0.051 5.574 -3.878 1.00 90.44 131 MET A CA 1
ATOM 1046 C C . MET A 1 131 ? -0.216 6.200 -2.497 1.00 90.44 131 MET A C 1
ATOM 1048 O O . MET A 1 131 ? -1.272 6.055 -1.884 1.00 90.44 131 MET A O 1
ATOM 1052 N N . LEU A 1 132 ? 0.793 6.939 -2.031 1.00 91.19 132 LEU A N 1
ATOM 1053 C CA . LEU A 1 132 ? 0.745 7.658 -0.763 1.00 91.19 132 LEU A CA 1
ATOM 1054 C C . LEU A 1 132 ? -0.361 8.723 -0.756 1.00 91.19 132 LEU A C 1
ATOM 1056 O O . LEU A 1 132 ? -1.173 8.763 0.168 1.00 91.19 132 LEU A O 1
ATOM 1060 N N . LEU A 1 133 ? -0.410 9.570 -1.788 1.00 89.19 133 LEU A N 1
ATOM 1061 C CA . LEU A 1 133 ? -1.418 10.622 -1.917 1.00 89.19 133 LEU A CA 1
ATOM 1062 C C . LEU A 1 133 ? -2.820 10.031 -2.051 1.00 89.19 133 LEU A C 1
ATOM 1064 O O . LEU A 1 133 ? -3.737 10.490 -1.375 1.00 89.19 133 LEU A O 1
ATOM 1068 N N . LEU A 1 134 ? -2.980 8.982 -2.860 1.00 85.56 134 LEU A N 1
ATOM 1069 C CA . LEU A 1 134 ? -4.253 8.288 -3.046 1.00 85.56 134 LEU A CA 1
ATOM 1070 C C . LEU A 1 134 ? -4.748 7.703 -1.714 1.00 85.56 134 LEU A C 1
ATOM 1072 O O . LEU A 1 134 ? -5.888 7.942 -1.316 1.00 85.56 134 LEU A O 1
ATOM 1076 N N . ALA A 1 135 ? -3.881 7.003 -0.979 1.00 86.50 135 ALA A N 1
ATOM 1077 C CA . ALA A 1 135 ? -4.225 6.441 0.322 1.00 86.50 135 ALA A CA 1
ATOM 1078 C C . ALA A 1 135 ? -4.614 7.535 1.331 1.00 86.50 135 ALA A C 1
ATOM 1080 O O . ALA A 1 135 ? -5.654 7.423 1.981 1.00 86.50 135 ALA A O 1
ATOM 1081 N N . CYS A 1 136 ? -3.830 8.615 1.416 1.00 86.56 136 CYS A N 1
ATOM 1082 C CA . CYS A 1 136 ? -4.065 9.724 2.342 1.00 86.56 136 CYS A CA 1
ATOM 1083 C C . CYS A 1 136 ? -5.365 10.483 2.030 1.00 86.56 136 CYS A C 1
ATOM 1085 O O . CYS A 1 136 ? -6.145 10.777 2.933 1.00 86.56 136 CYS A O 1
ATOM 1087 N N . TRP A 1 137 ? -5.632 10.769 0.753 1.00 82.81 137 TRP A N 1
ATOM 1088 C CA . TRP A 1 137 ? -6.810 11.530 0.331 1.00 82.81 137 TRP A CA 1
ATOM 1089 C C . TRP A 1 137 ? -8.084 10.704 0.211 1.00 82.81 137 TRP A C 1
ATOM 1091 O O . TRP A 1 137 ? -9.170 11.280 0.248 1.00 82.81 137 TRP A O 1
ATOM 1101 N N . SER A 1 138 ? -7.989 9.376 0.150 1.00 77.69 138 SER A N 1
ATOM 1102 C CA . SER A 1 138 ? -9.178 8.525 0.114 1.00 77.69 138 SER A CA 1
ATOM 1103 C C . SER A 1 138 ? -10.088 8.733 1.329 1.00 77.69 138 SER A C 1
ATOM 1105 O O . SER A 1 138 ? -11.298 8.856 1.180 1.00 77.69 138 SER A O 1
ATOM 1107 N N . LEU A 1 139 ? -9.527 8.851 2.537 1.00 73.31 139 LEU A N 1
ATOM 1108 C CA . LEU A 1 139 ? -10.324 9.005 3.756 1.00 73.31 139 LEU A CA 1
ATOM 1109 C C . LEU A 1 139 ? -11.090 10.342 3.791 1.00 73.31 139 LEU A C 1
ATOM 1111 O O . LEU A 1 139 ? -12.308 10.319 3.985 1.00 73.31 139 LEU A O 1
ATOM 1115 N N . PRO A 1 140 ? -10.430 11.501 3.584 1.00 75.56 140 PRO A N 1
ATOM 1116 C CA . PRO A 1 140 ? -11.111 12.792 3.523 1.00 75.56 140 PRO A CA 1
ATOM 1117 C C . PRO A 1 140 ? -12.144 12.882 2.399 1.00 75.56 140 PRO A C 1
ATOM 1119 O O . PRO A 1 140 ? -13.206 13.473 2.600 1.00 75.56 140 PRO A O 1
ATOM 1122 N N . GLU A 1 141 ? -11.865 12.289 1.235 1.00 74.12 141 GLU A N 1
ATOM 1123 C CA . GLU A 1 141 ? -12.781 12.323 0.093 1.00 74.12 141 GLU A CA 1
ATOM 1124 C C . GLU A 1 141 ? -14.102 11.621 0.412 1.00 74.12 141 GLU A C 1
ATOM 1126 O O . GLU A 1 141 ? -15.183 12.135 0.129 1.00 74.12 141 GLU A O 1
ATOM 1131 N N . ASP A 1 142 ? -14.029 10.478 1.086 1.00 73.56 142 ASP A N 1
ATOM 1132 C CA . ASP A 1 142 ? -15.213 9.717 1.467 1.00 73.56 142 ASP A CA 1
ATOM 1133 C C . ASP A 1 142 ? -16.050 10.374 2.560 1.00 73.56 142 ASP A C 1
ATOM 1135 O O . ASP A 1 142 ? -17.276 10.218 2.585 1.00 73.56 142 ASP A O 1
ATOM 1139 N N . ILE A 1 143 ? -15.405 11.150 3.432 1.00 75.06 143 ILE A N 1
ATOM 1140 C CA . ILE A 1 143 ? -16.096 12.015 4.390 1.00 75.06 143 ILE A CA 1
ATOM 1141 C C . ILE A 1 143 ? -16.794 13.156 3.638 1.00 75.06 143 ILE A C 1
ATOM 1143 O O . ILE A 1 143 ? -17.980 13.407 3.859 1.00 75.06 143 ILE A O 1
ATOM 1147 N N . ARG A 1 144 ? -16.091 13.814 2.706 1.00 72.75 144 ARG A N 1
ATOM 1148 C CA . ARG A 1 144 ? -16.615 14.940 1.918 1.00 72.75 144 ARG A CA 1
ATOM 1149 C C . ARG A 1 144 ? -17.832 14.550 1.081 1.00 72.75 144 ARG A C 1
ATOM 1151 O O . ARG A 1 144 ? -18.808 15.295 1.042 1.00 72.75 144 ARG A O 1
ATOM 1158 N N . LEU A 1 145 ? -17.800 13.375 0.456 1.00 69.31 145 LEU A N 1
ATOM 1159 C CA . LEU A 1 145 ? -18.876 12.866 -0.399 1.00 69.31 145 LEU A CA 1
ATOM 1160 C C . LEU A 1 145 ? -20.059 12.266 0.385 1.00 69.31 145 LEU A C 1
ATOM 1162 O O . LEU A 1 145 ? -21.026 11.810 -0.222 1.00 69.31 145 LEU A O 1
ATOM 1166 N N . ARG A 1 146 ? -20.010 12.264 1.729 1.00 70.81 146 ARG A N 1
ATOM 1167 C CA . ARG A 1 146 ? -21.006 11.642 2.628 1.00 70.81 146 ARG A CA 1
ATOM 1168 C C . ARG A 1 146 ? -21.282 10.161 2.330 1.00 70.81 146 ARG A C 1
ATOM 1170 O O . ARG A 1 146 ? -22.244 9.599 2.855 1.00 70.81 146 ARG A O 1
ATOM 1177 N N . THR A 1 147 ? -20.424 9.496 1.559 1.00 61.72 147 THR A N 1
ATOM 1178 C CA . THR A 1 147 ? -20.567 8.087 1.162 1.00 61.72 147 THR A CA 1
ATOM 1179 C C . THR A 1 147 ? -20.548 7.159 2.378 1.00 61.72 147 THR A C 1
ATOM 1181 O O . THR A 1 147 ? -21.193 6.114 2.390 1.00 61.72 147 THR A O 1
ATOM 1184 N N . ILE A 1 148 ? -19.877 7.569 3.459 1.00 61.41 148 ILE A N 1
ATOM 1185 C CA . ILE A 1 148 ? -19.848 6.829 4.727 1.00 61.41 148 ILE A CA 1
ATOM 1186 C C . ILE A 1 148 ? -21.263 6.659 5.307 1.00 61.41 148 ILE A C 1
ATOM 1188 O O . ILE A 1 148 ? -21.594 5.586 5.809 1.00 61.41 148 ILE A O 1
ATOM 1192 N N . HIS A 1 149 ? -22.135 7.665 5.181 1.00 56.84 149 HIS A N 1
ATOM 1193 C CA . HIS A 1 149 ? -23.482 7.616 5.756 1.00 56.84 149 HIS A CA 1
ATOM 1194 C C . HIS A 1 149 ? -24.406 6.625 5.051 1.00 56.84 149 HIS A C 1
ATOM 1196 O O . HIS A 1 149 ? -25.348 6.145 5.669 1.00 56.84 149 HIS A O 1
ATOM 1202 N N . THR A 1 150 ? -24.140 6.277 3.792 1.00 62.91 150 THR A N 1
ATOM 1203 C CA . THR A 1 150 ? -24.938 5.284 3.060 1.00 62.91 150 THR A CA 1
ATOM 1204 C C . THR A 1 150 ? -24.382 3.873 3.233 1.00 62.91 150 THR A C 1
ATOM 1206 O O . THR A 1 150 ? -25.155 2.921 3.329 1.00 62.91 150 THR A O 1
ATOM 1209 N N . VAL A 1 151 ? -23.063 3.716 3.371 1.00 58.66 151 VAL A N 1
ATOM 1210 C CA . VAL A 1 151 ? -22.427 2.409 3.613 1.00 58.66 151 VAL A CA 1
ATOM 1211 C C . VAL A 1 151 ? -22.744 1.876 5.015 1.00 58.66 151 VAL A C 1
ATOM 1213 O O . VAL A 1 151 ? -23.007 0.686 5.154 1.00 58.66 151 VAL A O 1
ATOM 1216 N N . VAL A 1 152 ? -22.822 2.743 6.032 1.00 59.66 152 VAL A N 1
ATOM 1217 C CA . VAL A 1 152 ? -23.135 2.345 7.422 1.00 59.66 152 VAL A CA 1
ATOM 1218 C C . VAL A 1 152 ? -24.587 1.868 7.600 1.00 59.66 152 VAL A C 1
ATOM 1220 O O . VAL A 1 152 ? -24.880 1.165 8.562 1.00 59.66 152 VAL A O 1
ATOM 1223 N N . THR A 1 153 ? -25.498 2.185 6.670 1.00 59.50 153 THR A N 1
ATOM 1224 C CA . THR A 1 153 ? -26.880 1.659 6.718 1.00 59.50 153 THR A CA 1
ATOM 1225 C C . THR A 1 153 ? -26.984 0.188 6.316 1.00 59.50 153 THR A C 1
ATOM 1227 O O . THR A 1 153 ? -27.970 -0.470 6.644 1.00 59.50 153 THR A O 1
ATOM 1230 N N . LYS A 1 154 ? -25.971 -0.355 5.628 1.00 59.62 154 LYS A N 1
ATOM 1231 C CA . LYS A 1 154 ? -25.870 -1.795 5.375 1.00 59.62 154 LYS A CA 1
ATOM 1232 C C . LYS A 1 154 ? -25.228 -2.454 6.600 1.00 59.62 154 LYS A C 1
ATOM 1234 O O . LYS A 1 154 ? -24.289 -1.879 7.147 1.00 59.62 154 LYS A O 1
ATOM 1239 N N . PRO A 1 155 ? -25.678 -3.649 7.027 1.00 59.72 155 PRO A N 1
ATOM 1240 C CA . PRO A 1 155 ? -25.160 -4.323 8.218 1.00 59.72 155 PRO A CA 1
ATOM 1241 C C . PRO A 1 155 ? -23.769 -4.928 7.946 1.00 59.72 155 PRO A C 1
ATOM 1243 O O . PRO A 1 155 ? -23.582 -6.142 7.948 1.00 59.72 155 PRO A O 1
ATOM 1246 N N . THR A 1 156 ? -22.788 -4.076 7.650 1.00 62.06 156 THR A N 1
ATOM 1247 C CA . THR A 1 156 ? -21.371 -4.420 7.498 1.00 62.06 156 THR A CA 1
ATOM 1248 C C . THR A 1 156 ? -20.608 -3.963 8.727 1.00 62.06 156 THR A C 1
ATOM 1250 O O . THR A 1 156 ? -20.760 -2.824 9.175 1.00 62.06 156 THR A O 1
ATOM 1253 N N . TYR A 1 157 ? -19.767 -4.844 9.265 1.00 73.00 157 TYR A N 1
ATOM 1254 C CA . TYR A 1 157 ? -18.929 -4.508 10.410 1.00 73.00 157 TYR A CA 1
ATOM 1255 C C . TYR A 1 157 ? -17.899 -3.445 10.013 1.00 73.00 157 TYR A C 1
ATOM 1257 O O . TYR A 1 157 ? -17.388 -3.445 8.892 1.00 73.00 157 TYR A O 1
ATOM 1265 N N . ARG A 1 158 ? -17.556 -2.539 10.937 1.00 77.44 158 ARG A N 1
ATOM 1266 C CA . ARG A 1 158 ? -16.615 -1.432 10.667 1.00 77.44 158 ARG A CA 1
ATOM 1267 C C . ARG A 1 158 ? -15.256 -1.939 10.167 1.00 77.44 158 ARG A C 1
ATOM 1269 O O . ARG A 1 158 ? -14.660 -1.323 9.288 1.00 77.44 158 ARG A O 1
ATOM 1276 N N . ILE A 1 159 ? -14.815 -3.093 10.673 1.00 79.00 159 ILE A N 1
ATOM 1277 C CA . ILE A 1 159 ? -13.572 -3.763 10.268 1.00 79.00 159 ILE A CA 1
ATOM 1278 C C . ILE A 1 159 ? -13.619 -4.197 8.793 1.00 79.00 159 ILE A C 1
ATOM 1280 O O . ILE A 1 159 ? -12.630 -4.029 8.083 1.00 79.00 159 ILE A O 1
ATOM 1284 N N . GLU A 1 160 ? -14.763 -4.680 8.287 1.00 83.56 160 GLU A N 1
ATOM 1285 C CA . GLU A 1 160 ? -14.899 -5.109 6.883 1.00 83.56 160 GLU A CA 1
ATOM 1286 C C . GLU A 1 160 ? -14.697 -3.937 5.908 1.00 83.56 160 GLU A C 1
ATOM 1288 O O . GLU A 1 160 ? -14.137 -4.123 4.828 1.00 83.56 160 GLU A O 1
ATOM 1293 N N . ILE A 1 161 ? -15.097 -2.720 6.297 1.00 82.19 161 ILE A N 1
ATOM 1294 C CA . ILE A 1 161 ? -14.916 -1.501 5.493 1.00 82.19 161 ILE A CA 1
ATOM 1295 C C . ILE A 1 161 ? -13.432 -1.153 5.370 1.00 82.19 161 ILE A C 1
ATOM 1297 O O . ILE A 1 161 ? -12.944 -0.906 4.265 1.00 82.19 161 ILE A O 1
ATOM 1301 N N . VAL A 1 162 ? -12.710 -1.156 6.492 1.00 84.56 162 VAL A N 1
ATOM 1302 C CA . VAL A 1 162 ? -11.275 -0.842 6.517 1.00 84.56 162 VAL A CA 1
ATOM 1303 C C . VAL A 1 162 ? -10.488 -1.901 5.746 1.00 84.56 162 VAL A C 1
ATOM 1305 O O . VAL A 1 162 ? -9.722 -1.556 4.850 1.00 84.56 162 VAL A O 1
ATOM 1308 N N . MET A 1 163 ? -10.746 -3.186 6.008 1.00 85.44 163 MET A N 1
ATOM 1309 C CA . MET A 1 163 ? -10.086 -4.301 5.317 1.00 85.44 163 MET A CA 1
ATOM 1310 C C . MET A 1 163 ? -10.380 -4.296 3.814 1.00 85.44 163 MET A C 1
ATOM 1312 O O . MET A 1 163 ? -9.469 -4.459 3.003 1.00 85.44 163 MET A O 1
ATOM 1316 N N . GLY A 1 164 ? -11.635 -4.050 3.425 1.00 86.50 164 GLY A N 1
ATOM 1317 C CA . GLY A 1 164 ? -12.036 -3.936 2.023 1.00 86.50 164 GLY A CA 1
ATOM 1318 C C . GLY A 1 164 ? -11.285 -2.825 1.291 1.00 86.50 164 GLY A C 1
ATOM 1319 O O . GLY A 1 164 ? -10.849 -3.026 0.157 1.00 86.50 164 GLY A O 1
ATOM 1320 N N . ARG A 1 165 ? -11.062 -1.682 1.949 1.00 87.38 165 ARG A N 1
ATOM 1321 C CA . ARG A 1 165 ? -10.285 -0.568 1.389 1.00 87.38 165 ARG A CA 1
ATOM 1322 C C . ARG A 1 165 ? -8.802 -0.851 1.295 1.00 87.38 165 ARG A C 1
ATOM 1324 O O . ARG A 1 165 ? -8.224 -0.597 0.244 1.00 87.38 165 ARG A O 1
ATOM 1331 N N . MET A 1 166 ? -8.203 -1.388 2.358 1.00 89.19 166 MET A N 1
ATOM 1332 C CA . MET A 1 166 ? -6.789 -1.767 2.353 1.00 89.19 166 MET A CA 1
ATOM 1333 C C . MET A 1 166 ? -6.514 -2.727 1.196 1.00 89.19 166 MET A C 1
ATOM 1335 O O . MET A 1 166 ? -5.659 -2.447 0.363 1.00 89.19 166 MET A O 1
ATOM 1339 N N . LEU A 1 167 ? -7.327 -3.780 1.061 1.00 91.44 167 LEU A N 1
ATOM 1340 C CA . LEU A 1 167 ? -7.220 -4.720 -0.054 1.00 91.44 167 LEU A CA 1
ATOM 1341 C C . LEU A 1 167 ? -7.488 -4.067 -1.414 1.00 91.44 167 LEU A C 1
ATOM 1343 O O . LEU A 1 167 ? -6.798 -4.383 -2.379 1.00 91.44 167 LEU A O 1
ATOM 1347 N N . GLY A 1 168 ? -8.446 -3.142 -1.505 1.00 89.69 168 GLY A N 1
ATOM 1348 C CA . GLY A 1 168 ? -8.725 -2.393 -2.731 1.00 89.69 168 GLY A CA 1
ATOM 1349 C C . GLY A 1 168 ? -7.516 -1.587 -3.217 1.00 89.69 168 GLY A C 1
ATOM 1350 O O . GLY A 1 168 ? -7.149 -1.691 -4.387 1.00 89.69 168 GLY A O 1
ATOM 1351 N N . PHE A 1 169 ? -6.859 -0.840 -2.323 1.00 89.88 169 PHE A N 1
ATOM 1352 C CA . PHE A 1 169 ? -5.654 -0.072 -2.657 1.00 89.88 169 PHE A CA 1
ATOM 1353 C C . PHE A 1 169 ? -4.447 -0.959 -2.928 1.00 89.88 169 PHE A C 1
ATOM 1355 O O . PHE A 1 169 ? -3.708 -0.683 -3.869 1.00 89.88 169 PHE A O 1
ATOM 1362 N N . THR A 1 170 ? -4.264 -2.042 -2.167 1.00 92.06 170 THR A N 1
ATOM 1363 C CA . THR A 1 170 ? -3.199 -3.014 -2.436 1.00 92.06 170 THR A CA 1
ATOM 1364 C C . THR A 1 170 ? -3.359 -3.613 -3.830 1.00 92.06 170 THR A C 1
ATOM 1366 O O . THR A 1 170 ? -2.413 -3.579 -4.607 1.00 92.06 170 THR A O 1
ATOM 1369 N N . LEU A 1 171 ? -4.558 -4.083 -4.191 1.00 93.00 171 LEU A N 1
ATOM 1370 C CA . LEU A 1 171 ? -4.823 -4.645 -5.518 1.00 93.00 171 LEU A CA 1
ATOM 1371 C C . LEU A 1 171 ? -4.627 -3.613 -6.629 1.00 93.00 171 LEU A C 1
ATOM 1373 O O . LEU A 1 171 ? -3.990 -3.911 -7.636 1.00 93.00 171 LEU A O 1
ATOM 1377 N N . LEU A 1 172 ? -5.135 -2.394 -6.449 1.00 91.69 172 LEU A N 1
ATOM 1378 C CA . LEU A 1 172 ? -4.968 -1.315 -7.421 1.00 91.69 172 LEU A CA 1
ATOM 1379 C C . LEU A 1 172 ? -3.488 -0.948 -7.612 1.00 91.69 172 LEU A C 1
ATOM 1381 O O . LEU A 1 172 ? -3.031 -0.812 -8.748 1.00 91.69 172 LEU A O 1
ATOM 1385 N N . GLY A 1 173 ? -2.729 -0.854 -6.520 1.00 91.75 173 GLY A N 1
ATOM 1386 C CA . GLY A 1 173 ? -1.288 -0.623 -6.544 1.00 91.75 173 GLY A CA 1
ATOM 1387 C C . GLY A 1 173 ? -0.521 -1.743 -7.233 1.00 91.75 173 GLY A C 1
ATOM 1388 O O . GLY A 1 173 ? 0.312 -1.468 -8.096 1.00 91.75 173 GLY A O 1
ATOM 1389 N N . SER A 1 174 ? -0.851 -3.000 -6.930 1.00 93.75 174 SER A N 1
ATOM 1390 C CA . SER A 1 174 ? -0.269 -4.167 -7.595 1.00 93.75 174 SER A CA 1
A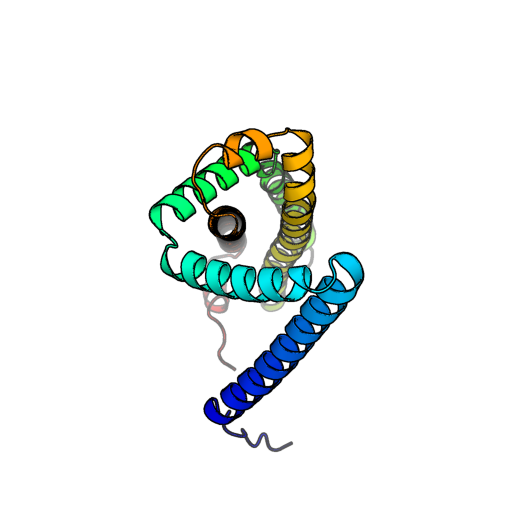TOM 1391 C C . SER A 1 174 ? -0.552 -4.172 -9.096 1.00 93.75 174 SER A C 1
ATOM 1393 O O . SER A 1 174 ? 0.360 -4.421 -9.877 1.00 93.75 174 SER A O 1
ATOM 1395 N N . VAL A 1 175 ? -1.779 -3.853 -9.519 1.00 93.44 175 VAL A N 1
ATOM 1396 C CA . VAL A 1 175 ? -2.137 -3.772 -10.945 1.00 93.44 175 VAL A CA 1
ATOM 1397 C C . VAL A 1 175 ? -1.360 -2.656 -11.643 1.00 93.44 175 VAL A C 1
ATOM 1399 O O . VAL A 1 175 ? -0.808 -2.886 -12.716 1.00 93.44 175 VAL A O 1
ATOM 1402 N N . ILE A 1 176 ? -1.262 -1.468 -11.041 1.00 91.62 176 ILE A N 1
ATOM 1403 C CA . ILE A 1 176 ? -0.496 -0.350 -11.615 1.00 91.62 176 ILE A CA 1
ATOM 1404 C C . ILE A 1 176 ? 0.987 -0.710 -11.743 1.00 91.62 176 ILE A C 1
ATOM 1406 O O . ILE A 1 176 ? 1.566 -0.512 -12.810 1.00 91.62 176 ILE A O 1
ATOM 1410 N N . LEU A 1 177 ? 1.585 -1.295 -10.702 1.00 93.12 177 LEU A N 1
ATOM 1411 C CA . LEU A 1 177 ? 2.972 -1.764 -10.735 1.00 93.12 177 LEU A CA 1
ATOM 1412 C C . LEU A 1 177 ? 3.198 -2.820 -11.818 1.00 93.12 177 LEU A C 1
ATOM 1414 O O . LEU A 1 177 ? 4.187 -2.742 -12.542 1.00 93.12 177 LEU A O 1
ATOM 1418 N N . LEU A 1 178 ? 2.278 -3.775 -11.965 1.00 94.50 178 LEU A N 1
ATOM 1419 C CA . LEU A 1 178 ? 2.356 -4.818 -12.987 1.00 94.50 178 LEU A CA 1
ATOM 1420 C C . LEU A 1 178 ? 2.312 -4.202 -14.394 1.00 94.50 178 LEU A C 1
ATOM 1422 O O . LEU A 1 178 ? 3.161 -4.506 -15.233 1.00 94.50 178 LEU A O 1
ATOM 1426 N N . VAL A 1 179 ? 1.379 -3.283 -14.653 1.00 93.12 179 VAL A N 1
ATOM 1427 C CA . VAL A 1 179 ? 1.277 -2.599 -15.952 1.00 93.12 179 VAL A CA 1
ATOM 1428 C C . VAL A 1 179 ? 2.527 -1.761 -16.234 1.00 93.12 179 VAL A C 1
ATOM 1430 O O . VAL A 1 179 ? 3.102 -1.855 -17.314 1.00 93.12 179 VAL A O 1
ATOM 1433 N N . MET A 1 180 ? 3.007 -0.975 -15.271 1.00 91.56 180 MET A N 1
ATOM 1434 C CA . MET A 1 180 ? 4.210 -0.158 -15.464 1.00 91.56 180 MET A CA 1
ATOM 1435 C C . MET A 1 180 ? 5.471 -1.008 -15.653 1.00 91.56 180 MET A C 1
ATOM 1437 O O . MET A 1 180 ? 6.292 -0.701 -16.515 1.00 91.56 180 MET A O 1
ATOM 1441 N N . GLY A 1 181 ? 5.608 -2.099 -14.896 1.00 91.75 181 GLY A N 1
ATOM 1442 C CA . GLY A 1 181 ? 6.720 -3.040 -15.022 1.00 91.75 181 GLY A CA 1
ATOM 1443 C C . GLY A 1 181 ? 6.728 -3.760 -16.369 1.00 91.75 181 GLY A C 1
ATOM 1444 O O . GLY A 1 181 ? 7.770 -3.844 -17.014 1.00 91.75 181 GLY A O 1
ATOM 1445 N N . THR A 1 182 ? 5.565 -4.217 -16.843 1.00 92.25 182 THR A N 1
ATOM 1446 C CA . THR A 1 182 ? 5.443 -4.865 -18.162 1.00 92.25 182 THR A CA 1
ATOM 1447 C C . THR A 1 182 ? 5.740 -3.900 -19.306 1.00 92.25 182 THR A C 1
ATOM 1449 O O . THR A 1 182 ? 6.515 -4.240 -20.199 1.00 92.25 182 THR A O 1
ATOM 1452 N N . VAL A 1 183 ? 5.207 -2.674 -19.269 1.00 90.88 183 VAL A N 1
ATOM 1453 C CA . VAL A 1 183 ? 5.516 -1.642 -20.273 1.00 90.88 183 VAL A CA 1
ATOM 1454 C C . VAL A 1 183 ? 7.000 -1.264 -20.239 1.00 90.88 183 VAL A C 1
ATOM 1456 O O . VAL A 1 183 ? 7.631 -1.179 -21.294 1.00 90.88 183 VAL A O 1
ATOM 1459 N N . GLY A 1 184 ? 7.579 -1.095 -19.046 1.00 88.00 184 GLY A N 1
ATOM 1460 C CA . GLY A 1 184 ? 9.005 -0.816 -18.870 1.00 88.00 184 GLY A CA 1
ATOM 1461 C C . GLY A 1 184 ? 9.894 -1.919 -19.450 1.00 88.00 184 GLY A C 1
ATOM 1462 O O . GLY A 1 184 ? 10.829 -1.629 -20.193 1.00 88.00 184 GLY A O 1
ATOM 1463 N N . TYR A 1 185 ? 9.557 -3.186 -19.199 1.00 87.62 185 TYR A N 1
ATOM 1464 C CA . TYR A 1 185 ? 10.263 -4.339 -19.761 1.00 87.62 185 TYR A CA 1
ATOM 1465 C C . TYR A 1 185 ? 10.202 -4.377 -21.295 1.00 87.62 185 TYR A C 1
ATOM 1467 O O . TYR A 1 185 ? 11.228 -4.546 -21.958 1.00 87.62 185 TYR A O 1
ATOM 1475 N N . ILE A 1 186 ? 9.015 -4.157 -21.876 1.00 88.56 186 ILE A N 1
ATOM 1476 C CA . ILE A 1 186 ? 8.833 -4.095 -23.336 1.00 88.56 186 ILE A CA 1
ATOM 1477 C C . ILE A 1 186 ? 9.687 -2.973 -23.944 1.00 88.56 186 ILE A C 1
ATOM 1479 O O . ILE A 1 186 ? 10.301 -3.158 -24.996 1.00 88.56 186 ILE A O 1
ATOM 1483 N N . TRP A 1 187 ? 9.754 -1.816 -23.284 1.00 85.94 187 TRP A N 1
ATOM 1484 C CA . TRP A 1 187 ? 10.536 -0.670 -23.744 1.00 85.94 187 TRP A CA 1
ATOM 1485 C C . TRP A 1 187 ? 12.050 -0.933 -23.726 1.00 85.94 187 TRP A C 1
ATOM 1487 O O . TRP A 1 187 ? 12.735 -0.577 -24.689 1.00 85.94 187 TRP A O 1
ATOM 1497 N N . ILE A 1 188 ? 12.562 -1.609 -22.689 1.00 82.69 188 ILE A N 1
ATOM 1498 C CA . ILE A 1 188 ? 13.970 -2.038 -22.611 1.00 82.69 188 ILE A CA 1
ATOM 1499 C C . ILE A 1 188 ? 14.282 -3.013 -23.749 1.00 82.69 188 ILE A C 1
ATOM 1501 O O . ILE A 1 188 ? 15.228 -2.799 -24.506 1.00 82.69 188 ILE A O 1
ATOM 1505 N N . ASN A 1 189 ? 13.451 -4.044 -23.933 1.00 81.75 189 ASN A N 1
ATOM 1506 C CA . ASN A 1 189 ? 13.666 -5.047 -24.977 1.00 81.75 189 ASN A CA 1
ATOM 1507 C C . ASN A 1 189 ? 13.644 -4.449 -26.395 1.00 81.75 189 ASN A C 1
ATOM 1509 O O . ASN A 1 189 ? 14.262 -4.994 -27.305 1.00 81.75 189 ASN A O 1
ATOM 1513 N N . ARG A 1 190 ? 12.946 -3.324 -26.603 1.00 80.19 190 ARG A N 1
ATOM 1514 C CA . ARG A 1 190 ? 12.910 -2.644 -27.904 1.00 80.19 190 ARG A CA 1
ATOM 1515 C C . ARG A 1 190 ? 14.143 -1.780 -28.188 1.00 80.19 190 ARG A C 1
ATOM 1517 O O . ARG A 1 190 ? 14.442 -1.560 -29.356 1.00 80.19 190 ARG A O 1
ATOM 1524 N N . GLN A 1 191 ? 14.840 -1.288 -27.165 1.00 73.62 191 GLN A N 1
ATOM 1525 C CA . GLN A 1 191 ? 16.059 -0.483 -27.343 1.00 73.62 191 GLN A CA 1
ATOM 1526 C C . GLN A 1 191 ? 17.344 -1.301 -27.349 1.00 73.62 191 GLN A C 1
ATOM 1528 O O . GLN A 1 191 ? 18.317 -0.880 -27.968 1.00 73.62 191 GLN A O 1
ATOM 1533 N N . VAL A 1 192 ? 17.368 -2.454 -26.679 1.00 67.19 192 VAL A N 1
ATOM 1534 C CA . VAL A 1 192 ? 18.564 -3.299 -26.633 1.00 67.19 192 VAL A CA 1
ATOM 1535 C C . VAL A 1 192 ? 18.657 -4.142 -27.920 1.00 67.19 192 VAL A C 1
ATOM 1537 O O . VAL A 1 192 ? 17.743 -4.917 -28.208 1.00 67.19 192 VAL A O 1
ATOM 1540 N N . PRO A 1 193 ? 19.741 -4.039 -28.716 1.00 62.72 193 PRO A N 1
ATOM 1541 C CA . PRO A 1 193 ? 19.932 -4.871 -29.904 1.00 62.72 193 PRO A CA 1
ATOM 1542 C C . PRO A 1 193 ? 20.113 -6.357 -29.542 1.00 62.72 193 PRO A C 1
ATOM 1544 O O . PRO A 1 193 ? 20.695 -6.700 -28.512 1.00 62.72 193 PRO A O 1
ATOM 1547 N N . LYS A 1 194 ? 19.644 -7.261 -30.422 1.00 56.66 194 LYS A N 1
ATOM 1548 C CA . LYS A 1 194 ? 19.595 -8.726 -30.197 1.00 56.66 194 LYS A CA 1
ATOM 1549 C C . LYS A 1 194 ? 20.940 -9.365 -29.807 1.00 56.66 194 LYS A C 1
ATOM 1551 O O . LYS A 1 194 ? 20.946 -10.416 -29.178 1.00 56.66 194 LYS A O 1
ATOM 1556 N N . SER A 1 195 ? 22.069 -8.736 -30.137 1.00 56.28 195 SER A N 1
ATOM 1557 C CA . SER A 1 195 ? 23.421 -9.198 -29.792 1.00 56.28 195 SER A CA 1
ATOM 1558 C C . SER A 1 195 ? 23.773 -9.075 -28.301 1.00 56.28 195 SER A C 1
ATOM 1560 O O . SER A 1 195 ? 24.675 -9.769 -27.841 1.00 56.28 195 SER A O 1
ATOM 1562 N N . ALA A 1 196 ? 23.061 -8.243 -27.532 1.00 56.81 196 ALA A N 1
ATOM 1563 C CA . ALA A 1 196 ? 23.350 -7.971 -26.119 1.00 56.81 196 ALA A CA 1
ATOM 1564 C C . ALA A 1 196 ? 22.315 -8.559 -25.135 1.00 56.81 196 ALA A C 1
ATOM 1566 O O . ALA A 1 196 ? 22.453 -8.405 -23.922 1.00 56.81 196 ALA A O 1
ATOM 1567 N N . GLN A 1 197 ? 21.309 -9.296 -25.628 1.00 58.28 197 GLN A N 1
ATOM 1568 C CA . GLN A 1 197 ? 20.271 -9.922 -24.790 1.00 58.28 197 GLN A CA 1
ATOM 1569 C C . GLN A 1 197 ? 20.824 -10.950 -23.784 1.00 58.28 197 GLN A C 1
ATOM 1571 O O . GLN A 1 197 ? 20.182 -11.200 -22.766 1.00 58.28 197 GLN A O 1
ATOM 1576 N N . TYR A 1 198 ? 22.025 -11.501 -24.010 1.00 57.38 198 TYR A N 1
ATOM 1577 C CA . TYR A 1 198 ? 22.665 -12.437 -23.073 1.00 57.38 198 TYR A CA 1
ATOM 1578 C C . TYR A 1 198 ? 22.989 -11.794 -21.708 1.00 57.38 198 TYR A C 1
ATOM 1580 O O . TYR A 1 198 ? 23.064 -12.499 -20.706 1.00 57.38 198 TYR A O 1
ATOM 1588 N N . GLN A 1 199 ? 23.135 -10.464 -21.649 1.00 57.59 199 GLN A N 1
ATOM 1589 C CA . GLN A 1 199 ? 23.429 -9.729 -20.412 1.00 57.59 199 GLN A CA 1
ATOM 1590 C C . GLN A 1 199 ? 22.182 -9.405 -19.574 1.00 57.59 199 GLN A C 1
ATOM 1592 O O . GLN A 1 199 ? 22.312 -8.919 -18.455 1.00 57.59 199 GLN A O 1
ATOM 1597 N N . LEU A 1 200 ? 20.976 -9.674 -20.093 1.00 57.44 200 LEU A N 1
ATOM 1598 C CA . LEU A 1 200 ? 19.720 -9.515 -19.347 1.00 57.44 200 LEU A CA 1
ATOM 1599 C C . LEU A 1 200 ? 19.489 -10.657 -18.346 1.00 57.44 200 LEU A C 1
ATOM 1601 O O . LEU A 1 200 ? 18.632 -10.550 -17.471 1.00 57.44 200 LEU A O 1
ATOM 1605 N N . VAL A 1 201 ? 20.245 -11.751 -18.473 1.00 60.56 201 VAL A N 1
ATOM 1606 C CA . VAL A 1 201 ? 20.275 -12.826 -17.482 1.00 60.56 201 VAL A CA 1
ATOM 1607 C C . VAL A 1 201 ? 21.163 -12.361 -16.338 1.00 60.56 201 VAL A C 1
ATOM 1609 O O . VAL A 1 201 ? 22.314 -11.989 -16.565 1.00 60.56 201 VAL A O 1
ATOM 1612 N N . SER A 1 202 ? 20.629 -12.362 -15.112 1.00 53.88 202 SER A N 1
ATOM 1613 C CA . SER A 1 202 ? 21.395 -11.961 -13.934 1.00 53.88 202 SER A CA 1
ATOM 1614 C C . SER A 1 202 ? 22.697 -12.756 -13.891 1.00 53.88 202 SER A C 1
ATOM 1616 O O . SER A 1 202 ? 22.667 -13.984 -13.761 1.00 53.88 202 SER A O 1
ATOM 1618 N N . LYS A 1 203 ? 23.840 -12.072 -13.996 1.00 58.41 203 LYS A N 1
ATOM 1619 C CA . LYS A 1 203 ? 25.113 -12.684 -13.626 1.00 58.41 203 LYS A CA 1
ATOM 1620 C C . LYS A 1 203 ? 25.033 -12.943 -12.131 1.00 58.41 203 LYS A C 1
ATOM 1622 O O . LYS A 1 203 ? 24.978 -12.006 -11.338 1.00 58.41 203 LYS A O 1
ATOM 1627 N N . VAL A 1 204 ? 24.912 -14.222 -11.792 1.00 52.66 204 VAL A N 1
ATOM 1628 C CA . VAL A 1 204 ? 25.034 -14.697 -10.419 1.00 52.66 204 VAL A CA 1
ATOM 1629 C C . VAL A 1 204 ? 26.417 -14.242 -9.932 1.00 52.66 204 VAL A C 1
ATOM 1631 O O . VAL A 1 204 ? 27.377 -14.427 -10.688 1.00 52.66 204 VAL A O 1
ATOM 1634 N N . PRO A 1 205 ? 26.515 -13.569 -8.774 1.00 45.19 205 PRO A N 1
ATOM 1635 C CA . PRO A 1 205 ? 27.806 -13.240 -8.182 1.00 45.19 205 PRO A CA 1
ATOM 1636 C C . PRO A 1 205 ? 28.605 -14.500 -7.833 1.00 45.19 205 PRO A C 1
ATOM 1638 O O . PRO A 1 205 ? 27.976 -15.535 -7.512 1.00 45.19 205 PRO A O 1
#

Sequence (205 aa):
MSFDPIPYDTFSAFIHFLSVFGSAMLLALIVCLIVGVITRGTKGITDVFMAIGDFFVQIFHLSCRRIWSLSVLTIRESLRQKILFVFIIFAVLFMFAGWFLSGAADRPDLQIQSYIDFVLKAISWLVIPIMLLLACWSLPEDIRLRTIHTVVTKPTYRIEIVMGRMLGFTLLGSVILLVMGTVGYIWINRQVPKSAQYQLVSKVP